Protein AF-A0A9P8WAI7-F1 (afdb_monomer_lite)

Radius of gyration: 17.5 Å; chains: 1; bounding box: 44×46×47 Å

Foldseek 3Di:
DDPPPVPQAADADPVRLVDDDDQKWWWWWDDDPQWIKIFTADPPGQGQKIWIARPPLQGKIFIARGRDPVHRTQKIWDDPDPPFQKIWIFHDARVQQNGHTDIWIFHWDQDPNWIKTKTWDQFAHDPPTDIKIKMKGKDQDPLQVVQVFDSIWIWIFIHGDDPPDDDDPPPDPDPPPSQADNSRTGTQKIWHAGDDDPNTTGTMIGGDDVNSVCRRHPSVVVVVVVSRVVVSSVVVVVVVD

Structure (mmCIF, N/CA/C/O backbone):
data_AF-A0A9P8WAI7-F1
#
_entry.id   AF-A0A9P8WAI7-F1
#
loop_
_atom_site.group_PDB
_atom_site.id
_atom_site.type_symbol
_atom_site.label_atom_id
_atom_site.label_alt_id
_atom_site.label_comp_id
_atom_site.label_asym_id
_atom_site.label_entity_id
_atom_site.label_seq_id
_atom_site.pdbx_PDB_ins_code
_atom_site.Cartn_x
_atom_site.Cartn_y
_atom_site.Cartn_z
_atom_site.occupancy
_atom_site.B_iso_or_equiv
_atom_site.auth_seq_id
_atom_site.auth_comp_id
_atom_site.auth_asym_id
_atom_site.auth_atom_id
_atom_site.pdbx_PDB_model_num
ATOM 1 N N . MET A 1 1 ? -1.795 22.462 26.324 1.00 32.03 1 MET A N 1
ATOM 2 C CA . MET A 1 1 ? -3.028 22.070 25.612 1.00 32.03 1 MET A CA 1
ATOM 3 C C . MET A 1 1 ? -2.805 20.667 25.092 1.00 32.03 1 MET A C 1
ATOM 5 O O . MET A 1 1 ? -1.917 20.488 24.271 1.00 32.03 1 MET A O 1
ATOM 9 N N . GLY A 1 2 ? -3.477 19.671 25.668 1.00 33.66 2 GLY A N 1
ATOM 10 C CA . GLY A 1 2 ? -3.323 18.285 25.234 1.00 33.66 2 GLY A CA 1
ATOM 11 C C . GLY A 1 2 ? -3.937 18.118 23.851 1.00 33.66 2 GLY A C 1
ATOM 12 O O . GLY A 1 2 ? -5.132 18.353 23.692 1.00 33.66 2 GLY A O 1
ATOM 13 N N . ASN A 1 3 ? -3.127 17.739 22.863 1.00 33.34 3 ASN A N 1
ATOM 14 C CA . ASN A 1 3 ? -3.664 17.161 21.642 1.00 33.34 3 ASN A CA 1
ATOM 15 C C . ASN A 1 3 ? -4.304 15.838 22.051 1.00 33.34 3 ASN A C 1
ATOM 17 O O . ASN A 1 3 ? -3.611 14.888 22.411 1.00 33.34 3 ASN A O 1
ATOM 21 N N . ALA A 1 4 ? -5.631 15.790 22.034 1.00 35.94 4 ALA A N 1
ATOM 22 C CA . ALA A 1 4 ? -6.335 14.530 21.932 1.00 35.94 4 ALA A CA 1
ATOM 23 C C . ALA A 1 4 ? -6.057 13.994 20.523 1.00 35.94 4 ALA A C 1
ATOM 25 O O . ALA A 1 4 ? -6.877 14.142 19.616 1.00 35.94 4 ALA A O 1
ATOM 26 N N . ASP A 1 5 ? -4.870 13.415 20.329 1.00 42.31 5 ASP A N 1
ATOM 27 C CA . ASP A 1 5 ? -4.628 12.483 19.239 1.00 42.31 5 ASP A CA 1
ATOM 28 C C . ASP A 1 5 ? -5.585 11.324 19.489 1.00 42.31 5 ASP A C 1
ATOM 30 O O . ASP A 1 5 ? -5.295 10.382 20.228 1.00 42.31 5 ASP A O 1
ATOM 34 N N . SER A 1 6 ? -6.794 11.459 18.945 1.00 51.38 6 SER A N 1
ATOM 35 C CA . SER A 1 6 ? -7.756 10.375 18.878 1.00 51.38 6 SER A CA 1
ATOM 36 C C . SER A 1 6 ? -7.003 9.229 18.225 1.00 51.38 6 SER A C 1
ATOM 38 O O . SER A 1 6 ? -6.607 9.331 17.059 1.00 51.38 6 SER A O 1
ATOM 40 N N . LYS A 1 7 ? -6.686 8.196 19.013 1.00 64.25 7 LYS A N 1
ATOM 41 C CA . LYS A 1 7 ? -6.014 7.005 18.507 1.00 64.25 7 LYS A CA 1
ATOM 42 C C . LYS A 1 7 ? -6.914 6.479 17.401 1.00 64.25 7 LYS A C 1
ATOM 44 O O . LYS A 1 7 ? -8.020 6.026 17.667 1.00 64.25 7 LYS A O 1
ATOM 49 N N . ILE A 1 8 ? -6.477 6.648 16.155 1.00 77.50 8 ILE A N 1
ATOM 50 C CA . ILE A 1 8 ? -7.137 6.000 15.031 1.00 77.50 8 ILE A CA 1
ATOM 51 C C . ILE A 1 8 ? -6.924 4.516 15.284 1.00 77.50 8 ILE A C 1
ATOM 53 O O . ILE A 1 8 ? -5.779 4.067 15.267 1.00 77.50 8 ILE A O 1
ATOM 57 N N . THR A 1 9 ? -8.009 3.815 15.583 1.00 86.44 9 THR A N 1
ATOM 58 C CA . THR A 1 9 ? -8.027 2.371 15.782 1.00 86.44 9 THR A CA 1
ATOM 59 C C . THR A 1 9 ? -8.541 1.759 14.491 1.00 86.44 9 THR A C 1
ATOM 61 O O . THR A 1 9 ? -9.726 1.921 14.200 1.00 86.44 9 THR A O 1
ATOM 64 N N . PRO A 1 10 ? -7.674 1.137 13.679 1.00 91.00 10 PRO A N 1
ATOM 65 C CA . PRO A 1 10 ? -8.125 0.482 12.470 1.00 91.00 10 PRO A CA 1
ATOM 66 C C . PRO A 1 10 ? -8.890 -0.800 12.797 1.00 91.00 10 PRO A C 1
ATOM 68 O O . PRO A 1 10 ? -8.523 -1.541 13.710 1.00 91.00 10 PRO A O 1
ATOM 71 N N . GLU A 1 11 ? -9.925 -1.069 12.020 1.00 91.75 11 GLU A N 1
ATOM 72 C CA . GLU A 1 11 ? -10.775 -2.245 12.114 1.00 91.75 11 GLU A CA 1
ATOM 73 C C . GLU A 1 11 ? -11.104 -2.729 10.702 1.00 91.75 11 GLU A C 1
ATOM 75 O O . GLU A 1 11 ? -11.299 -1.936 9.780 1.00 91.75 11 GLU A O 1
ATOM 80 N N . ILE A 1 12 ? -11.162 -4.046 10.539 1.00 89.06 12 ILE A N 1
ATOM 81 C CA . ILE A 1 12 ? -11.618 -4.689 9.312 1.00 89.06 12 ILE A CA 1
ATOM 82 C C . ILE A 1 12 ? -13.045 -5.195 9.525 1.00 89.06 12 ILE A C 1
ATOM 84 O O . ILE A 1 12 ? -13.320 -5.892 10.504 1.00 89.06 12 ILE A O 1
ATOM 88 N N . SER A 1 13 ? -13.968 -4.854 8.626 1.00 89.00 13 SER A N 1
ATOM 89 C CA . SER A 1 13 ? -15.328 -5.390 8.691 1.00 89.00 13 SER A CA 1
ATOM 90 C C . SER A 1 13 ? -15.330 -6.897 8.433 1.00 89.00 13 SER A C 1
ATOM 92 O O . SER A 1 13 ? -14.475 -7.433 7.727 1.00 89.00 13 SER A O 1
ATOM 94 N N . ALA A 1 14 ? -16.346 -7.596 8.944 1.00 86.38 14 ALA A N 1
ATOM 95 C CA . ALA A 1 14 ? -16.509 -9.026 8.686 1.00 86.38 14 ALA A CA 1
ATOM 96 C C . ALA A 1 14 ? -16.599 -9.344 7.181 1.00 86.38 14 ALA A C 1
ATOM 98 O O . ALA A 1 14 ? -16.069 -10.353 6.731 1.00 86.38 14 ALA A O 1
ATOM 99 N N . GLN A 1 15 ? -17.223 -8.468 6.386 1.00 86.31 15 GLN A N 1
ATOM 100 C CA . GLN A 1 15 ? -17.325 -8.655 4.936 1.00 86.31 15 GLN A CA 1
ATOM 101 C C . GLN A 1 15 ? -15.950 -8.589 4.268 1.00 86.31 15 GLN A C 1
ATOM 103 O O . GLN A 1 15 ? -15.603 -9.469 3.482 1.00 86.31 15 GLN A O 1
ATOM 108 N N . THR A 1 16 ? -15.144 -7.588 4.620 1.00 88.19 16 THR A N 1
ATOM 109 C CA . THR A 1 16 ? -13.797 -7.420 4.064 1.00 88.19 16 THR A CA 1
ATOM 110 C C . THR A 1 16 ? -12.836 -8.489 4.564 1.00 88.19 16 THR A C 1
ATOM 112 O O . THR A 1 16 ? -12.019 -8.966 3.784 1.00 88.19 16 THR A O 1
ATOM 115 N N . ALA A 1 17 ? -12.966 -8.937 5.814 1.00 87.19 17 ALA A N 1
ATOM 116 C CA . ALA A 1 17 ? -12.193 -10.061 6.342 1.00 87.19 17 ALA A CA 1
ATOM 117 C C . ALA A 1 17 ? -12.530 -11.385 5.633 1.00 87.19 17 ALA A C 1
ATOM 119 O O . ALA A 1 17 ? -11.666 -12.248 5.454 1.00 87.19 17 ALA A O 1
ATOM 120 N N . GLU A 1 18 ? -13.786 -11.571 5.211 1.00 87.50 18 GLU A N 1
ATOM 121 C CA . GLU A 1 18 ? -14.197 -12.779 4.496 1.00 87.50 18 GLU A CA 1
ATOM 122 C C . GLU A 1 18 ? -13.818 -12.788 3.015 1.00 87.50 18 GLU A C 1
ATOM 124 O O . GLU A 1 18 ? -13.543 -13.848 2.447 1.00 87.50 18 GLU A O 1
ATOM 129 N N . ARG A 1 19 ? -13.732 -11.610 2.407 1.00 88.12 19 ARG A N 1
ATOM 130 C CA . ARG A 1 19 ? -13.445 -11.439 0.989 1.00 88.12 19 ARG A CA 1
ATOM 131 C C . ARG A 1 19 ? -11.934 -11.503 0.688 1.00 88.12 19 ARG A C 1
ATOM 133 O O . ARG A 1 19 ? -11.148 -10.859 1.382 1.00 88.12 19 ARG A O 1
ATOM 140 N N . PRO A 1 20 ? -11.503 -12.182 -0.394 1.00 88.31 20 PRO A N 1
ATOM 141 C CA . PRO A 1 20 ? -10.149 -12.021 -0.918 1.00 88.31 20 PRO A CA 1
ATOM 142 C C . PRO A 1 20 ? -9.857 -10.556 -1.261 1.00 88.31 20 PRO A C 1
ATOM 144 O O . PRO A 1 20 ? -10.692 -9.869 -1.855 1.00 88.31 20 PRO A O 1
ATOM 147 N N . PHE A 1 21 ? -8.667 -10.077 -0.904 1.00 91.00 21 PHE A N 1
ATOM 148 C CA . PHE A 1 21 ? -8.263 -8.722 -1.265 1.00 91.00 21 PHE A CA 1
ATOM 149 C C . PHE A 1 21 ? -8.131 -8.602 -2.797 1.00 91.00 21 PHE A C 1
ATOM 151 O O . PHE A 1 21 ? -7.566 -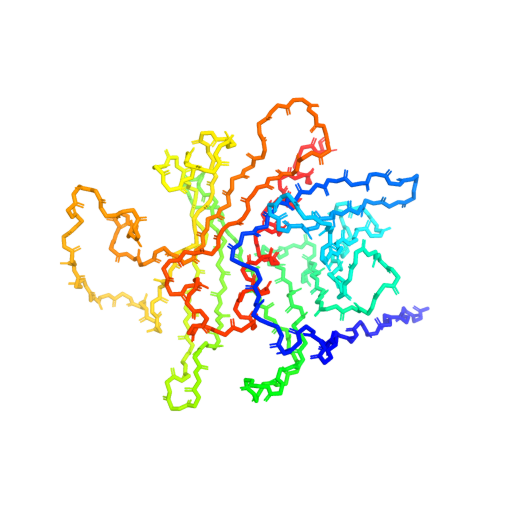9.511 -3.412 1.00 91.00 21 PHE A O 1
ATOM 158 N N . PRO A 1 22 ? -8.618 -7.516 -3.428 1.00 94.69 22 PRO A N 1
ATOM 159 C CA . PRO A 1 22 ? -8.526 -7.348 -4.876 1.00 94.69 22 PRO A CA 1
ATOM 160 C C . PRO A 1 22 ? -7.088 -7.423 -5.397 1.00 94.69 22 PRO A C 1
ATOM 162 O O . PRO A 1 22 ? -6.194 -6.741 -4.890 1.00 94.69 22 PRO A O 1
ATOM 165 N N . THR A 1 23 ? -6.862 -8.213 -6.446 1.00 95.56 23 THR A N 1
ATOM 166 C CA . THR A 1 23 ? -5.539 -8.321 -7.081 1.00 95.56 23 THR A CA 1
ATOM 167 C C . THR A 1 23 ? -5.234 -7.149 -7.998 1.00 95.56 23 THR A C 1
ATOM 169 O O . THR A 1 23 ? -4.068 -6.888 -8.260 1.00 95.56 23 THR A O 1
ATOM 172 N N . THR A 1 24 ? -6.248 -6.419 -8.460 1.00 95.50 24 THR A N 1
ATOM 173 C CA . THR A 1 24 ? -6.087 -5.238 -9.308 1.00 95.50 24 THR A CA 1
ATOM 174 C C . THR A 1 24 ? -6.916 -4.093 -8.752 1.00 95.50 24 THR A C 1
ATOM 176 O O . THR A 1 24 ? -8.106 -4.256 -8.490 1.00 95.50 24 THR A O 1
ATOM 179 N N . LEU A 1 25 ? -6.294 -2.925 -8.596 1.00 95.44 25 LEU A N 1
ATOM 180 C CA . LEU A 1 25 ? -6.940 -1.707 -8.125 1.00 95.44 25 LEU A CA 1
ATOM 181 C C . LEU A 1 25 ? -6.584 -0.527 -9.030 1.00 95.44 25 LEU A C 1
ATOM 183 O O . LEU A 1 25 ? -5.415 -0.168 -9.174 1.00 95.44 25 LEU A O 1
ATOM 187 N N . LYS A 1 26 ? -7.603 0.121 -9.587 1.00 93.81 26 LYS A N 1
ATOM 188 C CA . LYS A 1 26 ? -7.500 1.449 -10.194 1.00 93.81 26 LYS A CA 1
ATOM 189 C C . LYS A 1 26 ? -7.704 2.492 -9.106 1.00 93.81 26 LYS A C 1
ATOM 191 O O . LYS A 1 26 ? -8.639 2.391 -8.312 1.00 93.81 26 LYS A O 1
ATOM 196 N N . VAL A 1 27 ? -6.837 3.497 -9.084 1.00 93.62 27 VAL A N 1
ATOM 197 C CA . VAL A 1 27 ? -6.879 4.583 -8.105 1.00 93.62 27 VAL A CA 1
ATOM 198 C C . VAL A 1 27 ? -7.250 5.881 -8.811 1.00 93.62 27 VAL A C 1
ATOM 200 O O . VAL A 1 27 ? -6.588 6.299 -9.767 1.00 93.62 27 VAL A O 1
ATOM 203 N N . ALA A 1 28 ? -8.298 6.539 -8.327 1.00 91.56 28 ALA A N 1
ATOM 204 C CA . ALA A 1 28 ? -8.786 7.809 -8.853 1.00 91.56 28 ALA A CA 1
ATOM 205 C C . ALA A 1 28 ? -8.889 8.864 -7.746 1.00 91.56 28 ALA A C 1
ATOM 207 O O . ALA A 1 28 ? -9.231 8.524 -6.624 1.00 91.56 28 ALA A O 1
ATOM 208 N N . ILE A 1 29 ? -8.620 10.138 -8.042 1.00 88.38 29 ILE A N 1
ATOM 209 C CA . ILE A 1 29 ? -8.865 11.247 -7.109 1.00 88.38 29 ILE A CA 1
ATOM 210 C C . ILE A 1 29 ? -10.270 11.782 -7.337 1.00 88.38 29 ILE A C 1
ATOM 212 O O . ILE A 1 29 ? -10.589 12.291 -8.414 1.00 88.38 29 ILE A O 1
ATOM 216 N N . GLU A 1 30 ? -11.048 11.791 -6.267 1.00 84.00 30 GLU A N 1
ATOM 217 C CA . GLU A 1 30 ? -12.216 12.635 -6.110 1.00 84.00 30 GLU A CA 1
ATOM 218 C C . GLU A 1 30 ? -11.823 13.852 -5.261 1.00 84.00 30 GLU A C 1
ATOM 220 O O . GLU A 1 30 ? -11.532 13.766 -4.062 1.00 84.00 30 GLU A O 1
ATOM 225 N N . LYS A 1 31 ? -11.746 15.025 -5.899 1.00 66.50 31 LYS A N 1
ATOM 226 C CA . LYS A 1 31 ? -11.482 16.272 -5.176 1.00 66.50 31 LYS A CA 1
ATOM 227 C C . LYS A 1 31 ? -12.791 16.781 -4.592 1.00 66.50 31 LYS A C 1
ATOM 229 O O . LYS A 1 31 ? -13.687 17.169 -5.335 1.00 66.50 31 LYS A O 1
ATOM 234 N N . SER A 1 32 ? -12.864 16.849 -3.268 1.00 67.19 32 SER A N 1
ATOM 235 C CA . SER A 1 32 ? -13.873 17.664 -2.595 1.00 67.19 32 SER A CA 1
ATOM 236 C C . SER A 1 32 ? -13.297 19.049 -2.281 1.00 67.19 32 SER A C 1
ATOM 238 O O . SER A 1 32 ? -12.082 19.248 -2.281 1.00 67.19 32 SER A O 1
ATOM 240 N N . MET A 1 33 ? -14.166 20.010 -1.968 1.00 60.50 33 MET A N 1
ATOM 241 C CA . MET A 1 33 ? -13.754 21.369 -1.588 1.00 60.50 33 MET A CA 1
ATOM 242 C C . MET A 1 33 ? -12.894 21.420 -0.313 1.00 60.50 33 MET A C 1
ATOM 244 O O . MET A 1 33 ? -12.204 22.411 -0.094 1.00 60.50 33 MET A O 1
ATOM 248 N N . THR A 1 34 ? -12.943 20.393 0.544 1.00 72.00 34 THR A N 1
ATOM 249 C CA . THR A 1 34 ? -12.326 20.420 1.884 1.00 72.00 34 THR A CA 1
ATOM 250 C C . THR A 1 34 ? -11.242 19.370 2.102 1.00 72.00 34 THR A C 1
ATOM 252 O O . THR A 1 34 ? -10.458 19.502 3.038 1.00 72.00 34 THR A O 1
ATOM 255 N N . LYS A 1 35 ? -11.183 18.329 1.266 1.00 81.06 35 LYS A N 1
ATOM 256 C CA . LYS A 1 35 ? -10.238 17.210 1.393 1.00 81.06 35 LYS A CA 1
ATOM 257 C C . LYS A 1 35 ? -10.034 16.480 0.072 1.00 81.06 35 LYS A C 1
ATOM 259 O O . LYS A 1 35 ? -10.901 16.494 -0.807 1.00 81.06 35 LYS A O 1
ATOM 264 N N . ILE A 1 36 ? -8.894 15.807 -0.031 1.00 89.06 36 ILE A N 1
ATOM 265 C CA . ILE A 1 36 ? -8.573 14.911 -1.144 1.00 89.06 36 ILE A CA 1
ATOM 266 C C . ILE A 1 36 ? -9.017 13.507 -0.746 1.00 89.06 36 ILE A C 1
ATOM 268 O O . ILE A 1 36 ? -8.654 13.035 0.333 1.00 89.06 36 ILE A O 1
ATOM 272 N N . VAL A 1 37 ? -9.791 12.853 -1.608 1.00 93.00 37 VAL A N 1
ATOM 273 C CA . VAL A 1 37 ? -10.177 11.452 -1.445 1.00 93.00 37 VAL A CA 1
ATOM 274 C C . VAL A 1 37 ? -9.698 10.691 -2.671 1.00 93.00 37 VAL A C 1
ATOM 276 O O . VAL A 1 37 ? -9.933 11.119 -3.797 1.00 93.00 37 VAL A O 1
ATOM 279 N N . CYS A 1 38 ? -8.997 9.582 -2.461 1.00 94.38 38 CYS A N 1
ATOM 280 C CA . CYS A 1 38 ? -8.696 8.627 -3.515 1.00 94.38 38 CYS A CA 1
ATOM 281 C C . CYS A 1 38 ? -9.670 7.453 -3.414 1.00 94.38 38 CYS A C 1
ATOM 283 O O . CYS A 1 38 ? -9.860 6.903 -2.333 1.00 94.38 38 CYS A O 1
ATOM 285 N N . LEU A 1 39 ? -10.277 7.070 -4.527 1.00 95.44 39 LEU A N 1
ATOM 286 C CA . LEU A 1 39 ? -11.169 5.925 -4.646 1.00 95.44 39 LEU A CA 1
ATOM 287 C C . LEU A 1 39 ? -10.393 4.759 -5.250 1.00 95.44 39 LEU A C 1
ATOM 289 O O . LEU A 1 39 ? -9.681 4.939 -6.241 1.00 95.44 39 LEU A O 1
ATOM 293 N N . LEU A 1 40 ? -10.508 3.590 -4.626 1.00 96.12 40 LEU A N 1
ATOM 294 C CA . LEU A 1 40 ? -9.854 2.352 -5.036 1.00 96.12 40 LEU A CA 1
ATOM 295 C C . LEU A 1 40 ? -10.936 1.390 -5.524 1.00 96.12 40 LEU A C 1
ATOM 297 O O . LEU A 1 40 ? -11.783 0.957 -4.737 1.00 96.12 40 LEU A O 1
ATOM 301 N N . SER A 1 41 ? -10.880 1.042 -6.804 1.00 95.38 41 SER A N 1
ATOM 302 C CA . SER A 1 41 ? -11.862 0.174 -7.460 1.00 95.38 41 SER A CA 1
ATOM 303 C C . SER A 1 41 ? -11.173 -0.978 -8.172 1.00 95.38 41 SER A C 1
ATOM 305 O O . SER A 1 41 ? -10.098 -0.802 -8.744 1.00 95.38 41 SER A O 1
ATOM 307 N N . GLU A 1 42 ? -11.820 -2.137 -8.225 1.00 94.69 42 GLU A N 1
ATOM 308 C CA . GLU A 1 42 ? -11.483 -3.133 -9.245 1.00 94.69 42 GLU A CA 1
ATOM 309 C C . GLU A 1 42 ? -11.774 -2.584 -10.654 1.00 94.69 42 GLU A C 1
ATOM 311 O O . GLU A 1 42 ? -12.551 -1.631 -10.802 1.00 94.69 42 GLU A O 1
ATOM 316 N N . PRO A 1 43 ? -11.164 -3.152 -11.711 1.00 90.00 43 PRO A N 1
ATOM 317 C CA . PRO A 1 43 ? -11.504 -2.793 -13.079 1.00 90.00 43 PRO A CA 1
ATOM 318 C C . PRO A 1 43 ? -13.017 -2.865 -13.318 1.00 90.00 43 PRO A C 1
ATOM 320 O O . PRO A 1 43 ? -13.670 -3.844 -12.965 1.00 90.00 43 PRO A O 1
ATOM 323 N N . ASP A 1 44 ? -13.560 -1.794 -13.897 1.00 87.88 44 ASP A N 1
ATOM 324 C CA . ASP A 1 44 ? -14.955 -1.685 -14.339 1.00 87.88 44 ASP A CA 1
ATOM 325 C C . ASP A 1 44 ? -15.993 -1.936 -13.228 1.00 87.88 44 ASP A C 1
ATOM 327 O O . ASP A 1 44 ? -17.121 -2.350 -13.488 1.00 87.88 44 ASP A O 1
ATOM 331 N N . SER A 1 45 ? -15.600 -1.654 -11.981 1.00 91.88 45 SER A N 1
ATOM 332 C CA . SER A 1 45 ? -16.407 -1.837 -10.775 1.00 91.88 45 SER A CA 1
ATOM 333 C C . SER A 1 45 ? -16.554 -0.538 -9.982 1.00 91.88 45 SER A C 1
ATOM 335 O O . SER A 1 45 ? -15.749 0.391 -10.103 1.00 91.88 45 SER A O 1
ATOM 337 N N . GLU A 1 46 ? -17.574 -0.489 -9.126 1.00 93.25 46 GLU A N 1
ATOM 338 C CA . GLU A 1 46 ? -17.733 0.586 -8.145 1.00 93.25 46 GLU A CA 1
ATOM 339 C C . GLU A 1 46 ? -16.566 0.599 -7.134 1.00 93.25 46 GLU A C 1
ATOM 341 O O . GLU A 1 46 ? -15.959 -0.449 -6.877 1.00 93.25 46 GLU A O 1
ATOM 346 N N . PRO A 1 47 ? -16.235 1.762 -6.540 1.00 95.12 47 PRO A N 1
ATOM 347 C CA . PRO A 1 47 ? -15.214 1.851 -5.502 1.00 95.12 47 PRO A CA 1
ATOM 348 C C . PRO A 1 47 ? -15.474 0.902 -4.334 1.00 95.12 47 PRO A C 1
ATOM 350 O O . PRO A 1 47 ? -16.581 0.815 -3.806 1.00 95.12 47 PRO A O 1
ATOM 353 N N . LEU A 1 48 ? -14.419 0.216 -3.907 1.00 95.88 48 LEU A N 1
ATOM 354 C CA . LEU A 1 48 ? -14.446 -0.695 -2.763 1.00 95.88 48 LEU A CA 1
ATOM 355 C C . LEU A 1 48 ? -13.901 -0.026 -1.511 1.00 95.88 48 LEU A C 1
ATOM 357 O O . LEU A 1 48 ? -14.428 -0.228 -0.422 1.00 95.88 48 LEU A O 1
ATOM 361 N N . TYR A 1 49 ? -12.860 0.786 -1.684 1.00 97.12 49 TYR A N 1
ATOM 362 C CA . TYR A 1 49 ? -12.193 1.486 -0.599 1.00 97.12 49 TYR A CA 1
ATOM 363 C C . TYR A 1 49 ? -12.036 2.963 -0.940 1.00 97.12 49 TYR A C 1
ATOM 365 O O . TYR A 1 49 ? -11.927 3.351 -2.107 1.00 97.12 49 TYR A O 1
ATOM 373 N N . ALA A 1 50 ? -11.956 3.779 0.102 1.00 96.81 50 ALA A N 1
ATOM 374 C CA . ALA A 1 50 ? -11.603 5.182 0.006 1.00 96.81 50 ALA A CA 1
ATOM 375 C C . ALA A 1 50 ? -10.345 5.454 0.825 1.00 96.81 50 ALA A C 1
ATOM 377 O O . ALA A 1 50 ? -10.130 4.872 1.886 1.00 96.81 50 ALA A O 1
ATOM 378 N N . VAL A 1 51 ? -9.521 6.375 0.345 1.00 96.69 51 VAL A N 1
ATOM 379 C CA . VAL A 1 51 ? -8.326 6.850 1.031 1.00 96.69 51 VAL A CA 1
ATOM 380 C C . VAL A 1 51 ? -8.425 8.359 1.170 1.00 96.69 51 VAL A C 1
ATOM 382 O O . VAL A 1 51 ? -8.330 9.084 0.183 1.00 96.69 51 VAL A O 1
ATOM 385 N N . SER A 1 52 ? -8.641 8.849 2.386 1.00 95.12 52 SER A N 1
ATOM 386 C CA . SER A 1 52 ? -8.788 10.279 2.646 1.00 95.12 52 SER A CA 1
ATOM 387 C C . SER A 1 52 ? -7.479 10.912 3.110 1.00 95.12 52 SER A C 1
ATOM 389 O O . SER A 1 52 ? -6.701 10.327 3.866 1.00 95.12 52 SER A O 1
ATOM 391 N N . LEU A 1 53 ? -7.251 12.146 2.659 1.00 93.62 53 LEU A N 1
ATOM 392 C CA . LEU A 1 53 ? -6.174 13.020 3.112 1.00 93.62 53 LEU A CA 1
ATOM 393 C C . LEU A 1 53 ? -6.804 14.282 3.721 1.00 93.62 53 LEU A C 1
ATOM 395 O O . LEU A 1 53 ? -6.917 15.314 3.045 1.00 93.62 53 LEU A O 1
ATOM 399 N N . PRO A 1 54 ? -7.263 14.224 4.986 1.00 90.94 54 PRO A N 1
ATOM 400 C CA . PRO A 1 54 ? -8.035 15.302 5.606 1.00 90.94 54 PRO A CA 1
ATOM 401 C C . PRO A 1 54 ? -7.249 16.609 5.776 1.00 90.94 54 PRO A C 1
ATOM 403 O O . PRO A 1 54 ? -7.856 17.665 5.898 1.00 90.94 54 PRO A O 1
ATOM 406 N N . GLN A 1 55 ? -5.913 16.554 5.776 1.00 89.69 55 GLN A N 1
ATOM 407 C CA . GLN A 1 55 ? -5.034 17.732 5.843 1.00 89.69 55 GLN A CA 1
ATOM 408 C C . GLN A 1 55 ? -4.195 17.885 4.558 1.00 89.69 55 GLN A C 1
ATOM 410 O O . GLN A 1 55 ? -3.107 18.459 4.571 1.00 89.69 55 GLN A O 1
ATOM 415 N N . GLY A 1 56 ? -4.687 17.340 3.439 1.00 88.62 56 GLY A N 1
ATOM 416 C CA . GLY A 1 56 ? -3.971 17.319 2.164 1.00 88.62 56 GLY A CA 1
ATOM 417 C C . GLY A 1 56 ? -2.712 16.448 2.201 1.00 88.62 56 GLY A C 1
ATOM 418 O O . GLY A 1 56 ? -2.566 15.572 3.051 1.00 88.62 56 GLY A O 1
ATOM 419 N N . PHE A 1 57 ? -1.783 16.693 1.274 1.00 88.44 57 PHE A N 1
ATOM 420 C CA . PHE A 1 57 ? -0.614 15.827 1.075 1.00 88.44 57 PHE A CA 1
ATOM 421 C C . PHE A 1 57 ? 0.367 15.796 2.257 1.00 88.44 57 PHE A C 1
ATOM 423 O O . PHE A 1 57 ? 1.150 14.863 2.366 1.00 88.44 57 PHE A O 1
ATOM 430 N N . TRP A 1 58 ? 0.331 16.770 3.166 1.00 87.81 58 TRP A N 1
ATOM 431 C CA . TRP A 1 58 ? 1.204 16.824 4.351 1.00 87.81 58 TRP A CA 1
ATOM 432 C C . TRP A 1 58 ? 0.570 16.210 5.608 1.00 87.81 58 TRP A C 1
ATOM 434 O O . TRP A 1 58 ? 1.174 16.222 6.677 1.00 87.81 58 TRP A O 1
ATOM 444 N N . GLY A 1 59 ? -0.658 15.707 5.481 1.00 88.81 59 GLY A N 1
ATOM 445 C CA . GLY A 1 59 ? -1.426 15.096 6.555 1.00 88.81 59 GLY A CA 1
ATOM 446 C C . GLY A 1 59 ? -1.291 13.579 6.654 1.00 88.81 59 GLY A C 1
ATOM 447 O O . GLY A 1 59 ? -0.554 12.960 5.884 1.00 88.81 59 GLY A O 1
ATOM 448 N N . PRO A 1 60 ? -2.058 12.964 7.574 1.00 92.81 60 PRO A N 1
ATOM 449 C CA . PRO A 1 60 ? -2.256 11.524 7.567 1.00 92.81 60 PRO A CA 1
ATOM 450 C C . PRO A 1 60 ? -3.010 11.090 6.306 1.00 92.81 60 PRO A C 1
ATOM 452 O O . PRO A 1 60 ? -3.846 11.830 5.783 1.00 92.81 60 PRO A O 1
ATOM 455 N N . MET A 1 61 ? -2.762 9.857 5.882 1.00 95.38 61 MET A N 1
ATOM 456 C CA . MET A 1 61 ? -3.534 9.168 4.854 1.00 95.38 61 MET A CA 1
ATOM 457 C C . MET A 1 61 ? -4.336 8.049 5.525 1.00 95.38 61 MET A C 1
ATOM 459 O O . MET A 1 61 ? -3.766 7.214 6.225 1.00 95.38 61 MET A O 1
ATOM 463 N N . ILE A 1 62 ? -5.658 8.058 5.373 1.00 97.12 62 ILE A N 1
ATOM 464 C CA . ILE A 1 62 ? -6.573 7.170 6.105 1.00 97.12 62 ILE A CA 1
ATOM 465 C C . ILE A 1 62 ? -7.313 6.292 5.103 1.00 97.12 62 ILE A C 1
ATOM 467 O O . ILE A 1 62 ? -8.018 6.807 4.243 1.00 97.12 62 ILE A O 1
ATOM 471 N N . PHE A 1 63 ? -7.156 4.978 5.225 1.00 97.88 63 PHE A N 1
ATOM 472 C CA . PHE A 1 63 ? -7.860 3.978 4.430 1.00 97.88 63 PHE A CA 1
ATOM 473 C C . PHE A 1 63 ? -9.187 3.664 5.100 1.00 97.88 63 PHE A C 1
ATOM 475 O O . PHE A 1 63 ? -9.237 3.484 6.315 1.00 97.88 63 PHE A O 1
ATOM 482 N N . HIS A 1 64 ? -10.241 3.556 4.308 1.00 97.38 64 HIS A N 1
ATOM 483 C CA . HIS A 1 64 ? -11.592 3.290 4.767 1.00 97.38 64 HIS A CA 1
ATOM 484 C C . HIS A 1 64 ? -12.107 1.990 4.166 1.00 97.38 64 HIS A C 1
ATOM 486 O O . HIS A 1 64 ? -11.920 1.729 2.975 1.00 97.38 64 HIS A O 1
ATOM 492 N N . ASP A 1 65 ? -12.777 1.199 5.000 1.00 96.44 65 ASP A N 1
ATOM 493 C CA . ASP A 1 65 ? -13.403 -0.061 4.616 1.00 96.44 65 ASP A CA 1
ATOM 494 C C . ASP A 1 65 ? -14.761 0.187 3.938 1.00 96.44 65 ASP A C 1
ATOM 496 O O . ASP A 1 65 ? -15.830 -0.072 4.494 1.00 96.44 65 ASP A O 1
ATOM 500 N N . GLY A 1 66 ? -14.711 0.827 2.770 1.00 95.38 66 GLY A N 1
ATOM 501 C CA . GLY A 1 66 ? -15.870 1.184 1.960 1.00 95.38 66 GLY A CA 1
ATOM 502 C C . GLY A 1 66 ? -15.606 2.374 1.028 1.00 95.38 66 GLY A C 1
ATOM 503 O O . GLY A 1 66 ? -14.567 3.031 1.127 1.00 95.38 66 GLY A O 1
ATOM 504 N N . PRO A 1 67 ? -16.560 2.714 0.144 1.00 94.62 67 PRO A N 1
ATOM 505 C CA . PRO A 1 67 ? -16.374 3.681 -0.946 1.00 94.62 67 PRO A CA 1
ATOM 506 C C . PRO A 1 67 ? -16.264 5.146 -0.509 1.00 94.62 67 PRO A C 1
ATOM 508 O O . PRO A 1 67 ? -16.117 6.027 -1.349 1.00 94.62 67 PRO A O 1
ATOM 511 N N . THR A 1 68 ? -16.390 5.455 0.784 1.00 93.25 68 THR A N 1
ATOM 512 C CA . THR A 1 68 ? -16.350 6.840 1.274 1.00 93.25 68 THR A CA 1
ATOM 513 C C . THR A 1 68 ? -15.611 6.936 2.596 1.00 93.25 68 THR A C 1
ATOM 515 O O . THR A 1 68 ? -15.576 5.985 3.373 1.00 93.25 68 THR A O 1
ATOM 518 N N . ASP A 1 69 ? -15.121 8.127 2.916 1.00 91.94 69 ASP A N 1
ATOM 519 C CA . ASP A 1 69 ? -14.421 8.408 4.172 1.00 91.94 69 ASP A CA 1
ATOM 520 C C . ASP A 1 69 ? -15.296 8.462 5.433 1.00 91.94 69 ASP A C 1
ATOM 522 O O . ASP A 1 69 ? -14.824 8.787 6.523 1.00 91.94 69 ASP A O 1
ATOM 526 N N . LYS A 1 70 ? -16.577 8.120 5.290 1.00 92.69 70 LYS A N 1
ATOM 527 C CA . LYS A 1 70 ? -17.501 7.887 6.402 1.00 92.69 70 LYS A CA 1
ATOM 528 C C . LYS A 1 70 ? -17.489 6.431 6.873 1.00 92.69 70 LYS A C 1
ATOM 530 O O . LYS A 1 70 ? -18.074 6.139 7.912 1.00 92.69 70 LYS A O 1
ATOM 535 N N . HIS A 1 71 ? -16.867 5.531 6.111 1.00 94.50 71 HIS A N 1
ATOM 536 C CA . HIS A 1 71 ? -16.730 4.127 6.484 1.00 94.50 71 HIS A CA 1
ATOM 537 C C . HIS A 1 71 ? -15.633 3.939 7.545 1.00 94.50 71 HIS A C 1
ATOM 539 O O . HIS A 1 71 ? -14.752 4.805 7.671 1.00 94.50 71 HIS A O 1
ATOM 545 N N . PRO A 1 72 ? -15.678 2.829 8.312 1.00 95.56 72 PRO A N 1
ATOM 546 C CA . PRO A 1 72 ? -14.676 2.514 9.325 1.00 95.56 72 PRO A CA 1
ATOM 547 C C . PRO A 1 72 ? -13.250 2.594 8.784 1.00 95.56 72 PRO A C 1
ATOM 549 O O . PRO A 1 72 ? -12.999 2.346 7.605 1.00 95.56 72 PRO A O 1
ATOM 552 N N . VAL A 1 73 ? -12.309 2.959 9.652 1.00 96.69 73 VAL A N 1
ATOM 553 C CA . VAL A 1 73 ? -10.902 3.069 9.266 1.00 96.69 73 VAL A CA 1
ATOM 554 C C . VAL A 1 73 ? -10.314 1.674 9.121 1.00 96.69 73 VAL A C 1
ATOM 556 O O . VAL A 1 73 ? -10.231 0.949 10.100 1.00 96.69 73 VAL A O 1
ATOM 559 N N . LEU A 1 74 ? -9.855 1.333 7.922 1.00 97.00 74 LEU A N 1
ATOM 560 C CA . LEU A 1 74 ? -9.199 0.065 7.621 1.00 97.00 74 LEU A CA 1
ATOM 561 C C . LEU A 1 74 ? -7.704 0.099 7.954 1.00 97.00 74 LEU A C 1
ATOM 563 O O . LEU A 1 74 ? -7.156 -0.875 8.450 1.00 97.00 74 LEU A O 1
ATOM 567 N N . ALA A 1 75 ? -7.036 1.220 7.684 1.00 97.75 75 ALA A N 1
ATOM 568 C CA . ALA A 1 75 ? -5.627 1.449 8.001 1.00 97.75 75 ALA A CA 1
ATOM 569 C C . ALA A 1 75 ? -5.331 2.949 8.053 1.00 97.75 75 ALA A C 1
ATOM 571 O O . ALA A 1 75 ? -6.084 3.770 7.526 1.00 97.75 75 ALA A O 1
ATOM 572 N N . ALA A 1 76 ? -4.207 3.324 8.654 1.00 97.44 76 ALA A N 1
ATOM 573 C CA . ALA A 1 76 ? -3.758 4.711 8.662 1.00 97.44 76 ALA A CA 1
ATOM 574 C C . ALA A 1 76 ? -2.256 4.808 8.431 1.00 97.44 76 ALA A C 1
ATOM 576 O O . ALA A 1 76 ? -1.480 4.034 8.982 1.00 97.44 76 ALA A O 1
ATOM 577 N N . VAL A 1 77 ? -1.851 5.803 7.655 1.00 96.69 77 VAL A N 1
ATOM 578 C CA . VAL A 1 77 ? -0.459 6.135 7.377 1.00 96.69 77 VAL A CA 1
ATOM 579 C C . VAL A 1 77 ? -0.172 7.521 7.932 1.00 96.69 77 VAL A C 1
ATOM 581 O O . VAL A 1 77 ? -0.922 8.472 7.693 1.00 96.69 77 VAL A O 1
ATOM 584 N N . ARG A 1 78 ? 0.923 7.638 8.680 1.00 93.75 78 ARG A N 1
ATOM 585 C CA . ARG A 1 78 ? 1.420 8.899 9.240 1.00 93.75 78 ARG A CA 1
ATOM 586 C C . ARG A 1 78 ? 2.915 9.030 9.002 1.00 93.75 78 ARG A C 1
ATOM 588 O O . ARG A 1 78 ? 3.628 8.030 8.962 1.00 93.75 78 ARG A O 1
ATOM 595 N N . ASP A 1 79 ? 3.394 10.263 8.896 1.00 88.75 79 ASP A N 1
ATOM 596 C CA . ASP A 1 79 ? 4.824 10.526 9.027 1.00 88.75 79 ASP A CA 1
ATOM 597 C C . ASP A 1 79 ? 5.247 10.201 10.464 1.00 88.75 79 ASP A C 1
ATOM 599 O O . ASP A 1 79 ? 4.640 10.692 11.417 1.00 88.75 79 ASP A O 1
ATOM 603 N N . GLU A 1 80 ? 6.285 9.380 10.627 1.00 82.75 80 GLU A N 1
ATOM 604 C CA . GLU A 1 80 ? 6.788 9.031 11.963 1.00 82.75 80 GLU A CA 1
ATOM 605 C C . GLU A 1 80 ? 7.459 10.247 12.624 1.00 82.75 80 GLU A C 1
ATOM 607 O O . GLU A 1 80 ? 7.372 10.471 13.829 1.00 82.75 80 GLU A O 1
ATOM 612 N N . SER A 1 81 ? 8.114 11.081 11.812 1.00 74.38 81 SER A N 1
ATOM 613 C CA . SER A 1 81 ? 8.510 12.437 12.183 1.00 74.38 81 SER A CA 1
ATOM 614 C C . SER A 1 81 ? 8.795 13.274 10.935 1.00 74.38 81 SER A C 1
ATOM 616 O O . SER A 1 81 ? 9.091 12.735 9.871 1.00 74.38 81 SER A O 1
ATOM 618 N N . LYS A 1 82 ? 8.788 14.607 11.072 1.00 62.00 82 LYS A N 1
ATOM 619 C CA . LYS A 1 82 ? 9.059 15.550 9.966 1.00 62.00 82 LYS A CA 1
ATOM 620 C C . LYS A 1 82 ? 10.448 15.398 9.325 1.00 62.00 82 LYS A C 1
ATOM 622 O O . LYS A 1 82 ? 10.672 15.932 8.248 1.00 62.00 82 LYS A O 1
ATOM 627 N N . MET A 1 83 ? 11.380 14.723 10.000 1.00 61.06 83 MET A N 1
ATOM 628 C CA . MET A 1 83 ? 12.752 14.491 9.528 1.00 61.06 83 MET A CA 1
ATOM 629 C C . MET A 1 83 ? 13.036 13.015 9.225 1.00 61.06 83 MET A C 1
ATOM 631 O O . MET A 1 83 ? 14.148 12.676 8.819 1.00 61.06 83 MET A O 1
ATOM 635 N N . ALA A 1 84 ? 12.080 12.115 9.463 1.00 69.81 84 ALA A N 1
ATOM 636 C CA . ALA A 1 84 ? 12.279 10.698 9.215 1.00 69.81 84 ALA A CA 1
ATOM 637 C C . ALA A 1 84 ? 11.936 10.365 7.763 1.00 69.81 84 ALA A C 1
ATOM 639 O O . ALA A 1 84 ? 10.830 10.622 7.301 1.00 69.81 84 ALA A O 1
ATOM 640 N N . ASN A 1 85 ? 12.838 9.665 7.076 1.00 84.69 85 ASN A N 1
ATOM 641 C CA . ASN A 1 85 ? 12.531 9.025 5.796 1.00 84.69 85 ASN A CA 1
ATOM 642 C C . ASN A 1 85 ? 11.702 7.742 6.018 1.00 84.69 85 ASN A C 1
ATOM 644 O O . ASN A 1 85 ? 12.115 6.641 5.639 1.00 84.69 85 ASN A O 1
ATOM 648 N N . LYS A 1 86 ? 10.598 7.849 6.772 1.00 91.56 86 LYS A N 1
ATOM 649 C CA . LYS A 1 86 ? 9.781 6.718 7.225 1.00 91.56 86 LYS A CA 1
ATOM 650 C C . LYS A 1 86 ? 8.321 7.126 7.418 1.00 91.56 86 LYS A C 1
ATOM 652 O O . LYS A 1 86 ? 8.043 8.133 8.067 1.00 91.56 86 LYS A O 1
ATOM 657 N N . PHE A 1 87 ? 7.418 6.270 6.961 1.00 94.31 87 PHE A N 1
ATOM 658 C CA . PHE A 1 87 ? 5.996 6.309 7.281 1.00 94.31 87 PHE A CA 1
ATOM 659 C C . PHE A 1 87 ? 5.656 5.194 8.273 1.00 94.31 87 PHE A C 1
ATOM 661 O O . PHE A 1 87 ? 6.116 4.061 8.105 1.00 94.31 87 PHE A O 1
ATOM 668 N N . GLY A 1 88 ? 4.838 5.507 9.274 1.00 95.94 88 GLY A N 1
ATOM 669 C CA . GLY A 1 88 ? 4.193 4.529 10.140 1.00 95.94 88 GLY A CA 1
ATOM 670 C C . GLY A 1 88 ? 2.835 4.132 9.567 1.00 95.94 88 GLY A C 1
ATOM 671 O O . GLY A 1 88 ? 1.954 4.981 9.432 1.00 95.94 88 GLY A O 1
ATOM 672 N N . VAL A 1 89 ? 2.668 2.851 9.241 1.00 97.31 89 VAL A N 1
ATOM 673 C CA . VAL A 1 89 ? 1.429 2.254 8.728 1.00 97.31 89 VAL A CA 1
ATOM 674 C C . VAL A 1 89 ? 0.783 1.443 9.845 1.00 97.31 89 VAL A C 1
ATOM 676 O O . VAL A 1 89 ? 1.312 0.414 10.250 1.00 97.31 89 VAL A O 1
ATOM 679 N N . THR A 1 90 ? -0.351 1.897 10.368 1.00 97.44 90 THR A N 1
ATOM 680 C CA . THR A 1 90 ? -1.148 1.141 11.341 1.00 97.44 90 THR A CA 1
ATOM 681 C C . THR A 1 90 ? -2.112 0.222 10.596 1.00 97.44 90 THR A C 1
ATOM 683 O O . THR A 1 90 ? -3.016 0.705 9.912 1.00 97.44 90 THR A O 1
ATOM 686 N N . LEU A 1 91 ? -1.900 -1.086 10.734 1.00 96.62 91 LEU A N 1
ATOM 687 C CA . LEU A 1 91 ? -2.721 -2.153 10.163 1.00 96.62 91 LEU A CA 1
ATOM 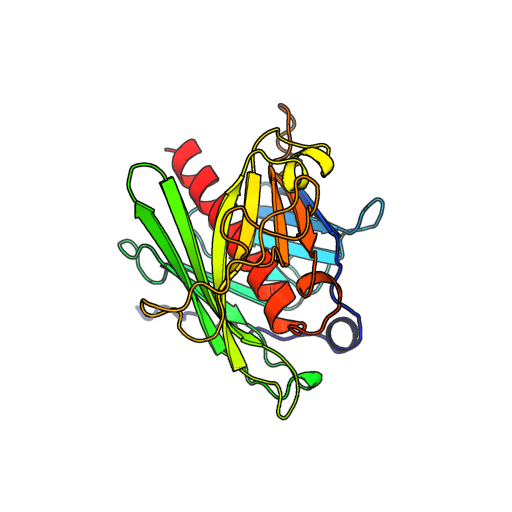688 C C . LEU A 1 91 ? -3.744 -2.653 11.198 1.00 96.62 91 LEU A C 1
ATOM 690 O O . LEU A 1 91 ? -3.436 -2.644 12.395 1.00 96.62 91 LEU A O 1
ATOM 694 N N . PRO A 1 92 ? -4.932 -3.106 10.759 1.00 96.19 92 PRO A N 1
ATOM 695 C CA . PRO A 1 92 ? -5.956 -3.631 11.652 1.00 96.19 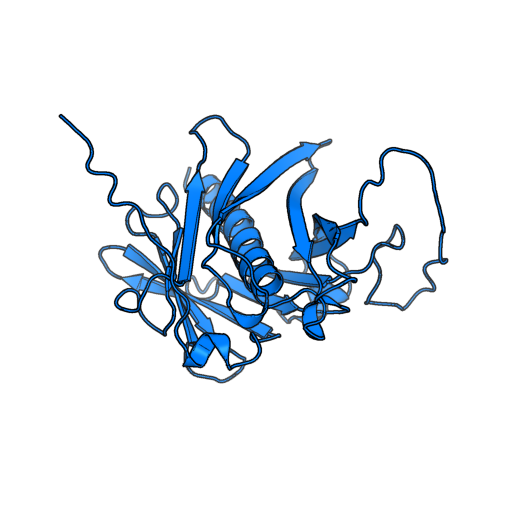92 PRO A CA 1
ATOM 696 C C . PRO A 1 92 ? -5.554 -5.013 12.179 1.00 96.19 92 PRO A C 1
ATOM 698 O O . PRO A 1 92 ? -4.672 -5.680 11.631 1.00 96.19 92 PRO A O 1
ATOM 701 N N . ALA A 1 93 ? -6.228 -5.460 13.239 1.00 92.56 93 ALA A N 1
ATOM 702 C CA . ALA A 1 93 ? -6.164 -6.861 13.630 1.00 92.56 93 ALA A CA 1
ATOM 703 C C . ALA A 1 93 ? -6.768 -7.739 12.524 1.00 92.56 93 ALA A C 1
ATOM 705 O O . ALA A 1 93 ? -7.733 -7.356 11.862 1.00 92.56 93 ALA A O 1
ATOM 706 N N . SER A 1 94 ? -6.216 -8.933 12.349 1.00 89.19 94 SER A N 1
ATOM 707 C CA . SER A 1 94 ? -6.666 -9.905 11.361 1.00 89.19 94 SER A CA 1
ATOM 708 C C . SER A 1 94 ? -6.923 -11.242 12.049 1.00 89.19 94 SER A C 1
ATOM 710 O O . SER A 1 94 ? -5.978 -11.992 12.315 1.00 89.19 94 SER A O 1
ATOM 712 N N . PRO A 1 95 ? -8.195 -11.570 12.349 1.00 82.56 95 PRO A N 1
ATOM 713 C CA . PRO A 1 95 ? -8.549 -12.829 13.002 1.00 82.56 95 PRO A CA 1
ATOM 714 C C . PRO A 1 95 ? -8.131 -14.058 12.188 1.00 82.56 95 PRO A C 1
ATOM 716 O O . PRO A 1 95 ? -7.619 -15.021 12.751 1.00 82.56 95 PRO A O 1
ATOM 719 N N . LYS A 1 96 ? -8.271 -14.006 10.854 1.00 84.56 96 LYS A N 1
ATOM 720 C CA . LYS A 1 96 ? -7.860 -15.094 9.946 1.00 84.56 96 LYS A CA 1
ATOM 721 C C . LYS A 1 96 ? -6.361 -15.339 9.958 1.00 84.56 96 LYS A C 1
ATOM 723 O O . LYS A 1 96 ? -5.904 -16.466 9.779 1.00 84.56 96 LYS A O 1
ATOM 728 N N . GLU A 1 97 ? -5.592 -14.277 10.152 1.00 87.75 97 GLU A N 1
ATOM 729 C CA . GLU A 1 97 ? -4.148 -14.368 10.265 1.00 87.75 97 GLU A CA 1
ATOM 730 C C . GLU A 1 97 ? -3.713 -14.547 11.726 1.00 87.75 97 GLU A C 1
ATOM 732 O O . GLU A 1 97 ? -2.539 -14.795 11.955 1.00 87.75 97 GLU A O 1
ATOM 737 N N . ALA A 1 98 ? -4.602 -14.471 12.720 1.00 88.06 98 ALA A N 1
ATOM 738 C CA . ALA A 1 98 ? -4.241 -14.447 14.139 1.00 88.06 98 ALA A CA 1
ATOM 739 C C . ALA A 1 98 ? -3.148 -13.403 14.450 1.00 88.06 98 ALA A C 1
ATOM 741 O O . ALA A 1 98 ? -2.145 -13.707 15.098 1.00 88.06 98 ALA A O 1
ATOM 742 N N . VAL A 1 99 ? -3.311 -12.184 13.922 1.00 88.62 99 VAL A N 1
ATOM 743 C CA . VAL A 1 99 ? -2.400 -11.058 14.175 1.00 88.62 99 VAL A CA 1
ATOM 744 C C . VAL A 1 99 ? -3.177 -9.887 14.759 1.00 88.62 99 VAL A C 1
ATOM 746 O O . VAL A 1 99 ? -4.240 -9.529 14.260 1.00 88.62 99 VAL A O 1
ATOM 749 N N . GLU A 1 100 ? -2.625 -9.276 15.801 1.00 91.69 100 GLU A N 1
ATOM 750 C CA . GLU A 1 100 ? -3.179 -8.076 16.425 1.00 91.69 100 GLU A CA 1
ATOM 751 C C . GLU A 1 100 ? -2.937 -6.816 15.579 1.00 91.69 100 GLU A C 1
ATOM 753 O O . GLU A 1 100 ? -2.056 -6.768 14.709 1.00 91.69 100 GLU A O 1
ATOM 758 N N . SER A 1 101 ? -3.705 -5.764 15.872 1.00 93.69 101 SER A N 1
ATOM 759 C CA . SER A 1 101 ? -3.467 -4.432 15.309 1.00 93.69 101 SER A CA 1
ATOM 760 C C . SER A 1 101 ? -2.055 -3.969 15.659 1.00 93.69 101 SER A C 1
ATOM 762 O O . SER A 1 101 ? -1.647 -4.001 16.822 1.00 93.69 101 SER A O 1
ATOM 764 N N . ARG A 1 102 ? -1.312 -3.488 14.663 1.00 94.25 102 ARG A N 1
ATOM 765 C CA . ARG A 1 102 ? 0.099 -3.115 14.831 1.00 94.25 102 ARG A CA 1
ATOM 766 C C . ARG A 1 102 ? 0.509 -1.997 13.894 1.00 94.25 102 ARG A C 1
ATOM 768 O O . ARG A 1 102 ? -0.135 -1.748 12.878 1.00 94.25 102 ARG A O 1
ATOM 775 N N . GLN A 1 103 ? 1.603 -1.333 14.242 1.00 95.00 103 GLN A N 1
ATOM 776 C CA . GLN A 1 103 ? 2.238 -0.351 13.380 1.00 95.00 103 GLN A CA 1
ATOM 777 C C . GLN A 1 103 ? 3.476 -0.962 12.724 1.00 95.00 103 GLN A C 1
ATOM 779 O O . GLN A 1 103 ? 4.343 -1.492 13.412 1.00 95.00 103 GLN A O 1
ATOM 784 N N . GLU A 1 104 ? 3.557 -0.834 11.406 1.00 95.75 104 GLU A N 1
ATOM 785 C CA . GLU A 1 104 ? 4.696 -1.235 10.586 1.00 95.75 104 GLU A CA 1
ATOM 786 C C . GLU A 1 104 ? 5.349 -0.008 9.949 1.00 95.75 104 GLU A C 1
ATOM 788 O O . GLU A 1 104 ? 4.720 1.038 9.784 1.00 95.75 104 GLU A O 1
ATOM 793 N N . LEU A 1 105 ? 6.622 -0.121 9.570 1.00 95.81 105 LEU A N 1
ATOM 794 C CA . LEU A 1 105 ? 7.368 0.996 8.990 1.00 95.81 105 LEU A CA 1
ATOM 795 C C . LEU A 1 105 ? 7.631 0.787 7.501 1.00 95.81 105 LEU A C 1
ATOM 797 O O . LEU A 1 105 ? 8.321 -0.157 7.114 1.00 95.81 105 LEU A O 1
ATOM 801 N N . VAL A 1 106 ? 7.197 1.750 6.689 1.00 96.44 106 VAL A N 1
ATOM 802 C CA . VAL A 1 106 ? 7.682 1.923 5.316 1.00 96.44 106 VAL A CA 1
ATOM 803 C C . VAL A 1 106 ? 8.828 2.918 5.363 1.00 96.44 106 VAL A C 1
ATOM 805 O O . VAL A 1 106 ? 8.633 4.106 5.607 1.00 96.44 106 VAL A O 1
ATOM 808 N N . LYS A 1 107 ? 10.047 2.427 5.168 1.00 94.25 107 LYS A N 1
ATOM 809 C CA . LYS A 1 107 ? 11.267 3.235 5.141 1.00 94.25 107 LYS A CA 1
ATOM 810 C C . LYS A 1 107 ? 11.592 3.586 3.702 1.00 94.25 107 LYS A C 1
ATOM 812 O O . LYS A 1 107 ? 11.328 2.789 2.806 1.00 94.25 107 LYS A O 1
ATOM 817 N N . TRP A 1 108 ? 12.203 4.740 3.484 1.00 90.94 108 TRP A N 1
ATOM 818 C CA . TRP A 1 108 ? 12.705 5.100 2.171 1.00 90.94 108 TRP A CA 1
ATOM 819 C C . TRP A 1 108 ? 14.078 5.753 2.246 1.00 90.94 108 TRP A C 1
ATOM 821 O O . TRP A 1 108 ? 14.512 6.244 3.289 1.00 90.94 108 TRP A O 1
ATOM 831 N N . GLN A 1 109 ? 14.807 5.682 1.140 1.00 86.00 109 GLN A N 1
ATOM 832 C CA . GLN A 1 109 ? 16.109 6.313 0.992 1.00 86.00 109 GLN A CA 1
ATOM 833 C C . GLN A 1 109 ? 16.395 6.586 -0.476 1.00 86.00 109 GLN A C 1
ATOM 835 O O . GLN A 1 109 ? 15.993 5.820 -1.353 1.00 86.00 109 GLN A O 1
ATOM 840 N N . THR A 1 110 ? 17.182 7.625 -0.722 1.00 81.62 110 THR A N 1
ATOM 841 C CA . THR A 1 110 ? 17.738 7.906 -2.043 1.00 81.62 110 THR A CA 1
ATOM 842 C C . THR A 1 110 ? 19.195 7.470 -2.060 1.00 81.62 110 THR A C 1
ATOM 844 O O . THR A 1 110 ? 20.037 8.070 -1.396 1.00 81.62 110 THR A O 1
ATOM 847 N N . VAL A 1 111 ? 19.510 6.426 -2.827 1.00 72.94 111 VAL A N 1
ATOM 848 C CA . VAL A 1 111 ? 20.884 5.934 -3.024 1.00 72.94 111 VAL A CA 1
ATOM 849 C C . VAL A 1 111 ? 21.256 6.136 -4.484 1.00 72.94 111 VAL A C 1
ATOM 851 O O . VAL A 1 111 ? 20.571 5.645 -5.378 1.00 72.94 111 VAL A O 1
ATOM 854 N N . SER A 1 112 ? 22.336 6.876 -4.745 1.00 76.38 112 SER A N 1
ATOM 855 C CA . SER A 1 112 ? 22.819 7.156 -6.107 1.00 76.38 112 SER A CA 1
ATOM 856 C C . SER A 1 112 ? 21.728 7.705 -7.041 1.00 76.38 112 SER A C 1
ATOM 858 O O . SER A 1 112 ? 21.583 7.246 -8.173 1.00 76.38 112 SER A O 1
ATOM 860 N N . LYS A 1 113 ? 20.939 8.676 -6.550 1.00 76.81 113 LYS A N 1
ATOM 861 C CA . LYS A 1 113 ? 19.778 9.283 -7.241 1.00 76.81 113 LYS A CA 1
ATOM 862 C C . LYS A 1 113 ? 18.623 8.317 -7.551 1.00 76.81 113 LYS A C 1
ATOM 864 O O . LYS A 1 113 ? 17.726 8.675 -8.305 1.00 76.81 113 LYS A O 1
ATOM 869 N N . LYS A 1 114 ? 18.632 7.107 -6.989 1.00 78.62 114 LYS A N 1
ATOM 870 C CA . LYS A 1 114 ? 17.527 6.152 -7.090 1.00 78.62 114 LYS A CA 1
ATOM 871 C C . LYS A 1 114 ? 16.835 6.044 -5.744 1.00 78.62 114 LYS A C 1
ATOM 873 O O . LYS A 1 114 ? 17.459 5.679 -4.746 1.00 78.62 114 LYS A O 1
ATOM 878 N N . GLU A 1 115 ? 15.554 6.359 -5.731 1.00 87.00 115 GLU A N 1
ATOM 879 C CA . GLU A 1 115 ? 14.703 6.153 -4.570 1.00 87.00 115 GLU A CA 1
ATOM 880 C C . GLU A 1 115 ? 14.375 4.670 -4.402 1.00 87.00 115 GLU A C 1
ATOM 882 O O . GLU A 1 115 ? 14.145 3.943 -5.373 1.00 87.00 115 GLU A O 1
ATOM 887 N N . ARG A 1 116 ? 14.377 4.221 -3.150 1.00 90.75 116 ARG A N 1
ATOM 888 C CA . ARG A 1 116 ? 13.934 2.889 -2.746 1.00 90.75 116 ARG A CA 1
ATOM 889 C C . ARG A 1 116 ? 13.046 3.022 -1.531 1.00 90.75 116 ARG A C 1
ATOM 891 O O . ARG A 1 116 ? 13.422 3.713 -0.585 1.00 90.75 116 ARG A O 1
ATOM 898 N N . TYR A 1 117 ? 11.931 2.305 -1.539 1.00 94.56 117 TYR A N 1
ATOM 899 C CA . TYR A 1 117 ? 11.044 2.166 -0.389 1.00 94.56 117 TYR A CA 1
ATOM 900 C C . TYR A 1 117 ? 11.042 0.702 0.030 1.00 94.56 117 TYR A C 1
ATOM 902 O O . TYR A 1 117 ? 11.077 -0.178 -0.825 1.00 94.56 117 TYR A O 1
ATOM 910 N N . TRP A 1 118 ? 11.032 0.412 1.324 1.00 95.94 118 TRP A N 1
ATOM 911 C CA . TRP A 1 118 ? 10.980 -0.963 1.808 1.00 95.94 118 TRP A CA 1
ATOM 912 C C . TRP A 1 118 ? 10.287 -1.072 3.155 1.00 95.94 118 TRP A C 1
ATOM 914 O O . TRP A 1 118 ? 10.269 -0.133 3.953 1.00 95.94 118 TRP A O 1
ATOM 924 N N . PHE A 1 119 ? 9.773 -2.261 3.423 1.00 96.81 119 PHE A N 1
ATOM 925 C CA . PHE A 1 119 ? 9.194 -2.632 4.705 1.00 96.81 119 PHE A CA 1
ATOM 926 C C . PHE A 1 119 ? 9.511 -4.094 5.020 1.00 96.81 119 PHE A C 1
ATOM 928 O O . PHE A 1 119 ? 9.879 -4.871 4.136 1.00 96.81 119 PHE A O 1
ATOM 935 N N . GLY A 1 120 ? 9.423 -4.444 6.299 1.00 96.06 120 GLY A N 1
ATOM 936 C CA . GLY A 1 120 ? 9.385 -5.829 6.756 1.00 96.06 120 GLY A CA 1
ATOM 937 C C . GLY A 1 120 ? 7.954 -6.175 7.141 1.00 96.06 120 GLY A C 1
ATOM 938 O O . GLY A 1 120 ? 7.245 -5.304 7.638 1.00 96.06 120 GLY A O 1
ATOM 939 N N . LEU A 1 121 ? 7.524 -7.404 6.881 1.00 95.38 121 LEU A N 1
ATOM 940 C CA . LEU A 1 121 ? 6.219 -7.886 7.321 1.00 95.38 121 LEU A CA 1
ATOM 941 C C . LEU A 1 121 ? 6.271 -9.391 7.572 1.00 95.38 121 LEU A C 1
ATOM 943 O O . LEU A 1 121 ? 6.812 -10.143 6.756 1.00 95.38 121 LEU A O 1
ATOM 947 N N . GLU A 1 122 ? 5.707 -9.839 8.689 1.00 93.44 122 GLU A N 1
ATOM 948 C CA . GLU A 1 122 ? 5.412 -11.256 8.877 1.00 93.44 122 GLU A CA 1
ATOM 949 C C . GLU A 1 122 ? 4.257 -11.660 7.964 1.00 93.44 122 GLU A C 1
ATOM 951 O O . GLU A 1 122 ? 3.159 -11.111 8.044 1.00 93.44 122 GLU A O 1
ATOM 956 N N . VAL A 1 123 ? 4.525 -12.615 7.080 1.00 92.38 123 VAL A N 1
ATOM 957 C CA . VAL A 1 123 ? 3.595 -13.088 6.048 1.00 92.38 123 VAL A CA 1
ATOM 958 C C . VAL A 1 123 ? 3.526 -14.608 6.075 1.00 92.38 123 VAL A C 1
ATOM 960 O O . VAL A 1 123 ? 4.458 -15.262 6.551 1.00 92.38 123 VAL A O 1
ATOM 963 N N . GLY A 1 124 ? 2.440 -15.172 5.554 1.00 86.81 124 GLY A N 1
ATOM 964 C CA . GLY A 1 124 ? 2.168 -16.608 5.601 1.00 86.81 124 GLY A CA 1
ATOM 965 C C . GLY A 1 124 ? 1.251 -17.023 6.753 1.00 86.81 124 GLY A C 1
ATOM 966 O O . GLY A 1 124 ? 0.894 -16.232 7.636 1.00 86.81 124 GLY A O 1
ATOM 967 N N . HIS A 1 125 ? 0.877 -18.303 6.734 1.00 82.94 125 HIS A N 1
ATOM 968 C CA . HIS A 1 125 ? -0.098 -18.902 7.645 1.00 82.94 125 HIS A CA 1
ATOM 969 C C . HIS A 1 125 ? 0.529 -20.015 8.490 1.00 82.94 125 HIS A C 1
ATOM 971 O O . HIS A 1 125 ? 1.330 -20.815 7.998 1.00 82.94 125 HIS A O 1
ATOM 977 N N . GLY A 1 126 ? 0.131 -20.090 9.763 1.00 83.19 126 GLY A N 1
ATOM 978 C CA . GLY A 1 126 ? 0.577 -21.134 10.687 1.00 83.19 126 GLY A CA 1
ATOM 979 C C . GLY A 1 126 ? 2.103 -21.254 10.745 1.00 83.19 126 GLY A C 1
ATOM 980 O O . GLY A 1 126 ? 2.808 -20.260 10.894 1.00 83.19 126 GLY A O 1
ATOM 981 N N . ALA A 1 127 ? 2.616 -22.476 10.583 1.00 81.19 127 ALA A N 1
ATOM 982 C CA . ALA A 1 127 ? 4.048 -22.777 10.655 1.00 81.19 127 ALA A CA 1
ATOM 983 C C . ALA A 1 127 ? 4.896 -22.159 9.523 1.00 81.19 127 ALA A C 1
ATOM 985 O O . ALA A 1 127 ? 6.116 -22.124 9.639 1.00 81.19 127 ALA A O 1
ATOM 986 N N . GLN A 1 128 ? 4.277 -21.681 8.437 1.00 80.69 128 GLN A N 1
ATOM 987 C CA . GLN A 1 128 ? 4.979 -21.025 7.323 1.00 80.69 128 GLN A CA 1
ATOM 988 C C . GLN A 1 128 ? 5.111 -19.509 7.513 1.00 80.69 128 GLN A C 1
ATOM 990 O O . GLN A 1 128 ? 5.672 -18.827 6.650 1.00 80.69 128 GLN A O 1
ATOM 995 N N . ARG A 1 129 ? 4.589 -18.964 8.622 1.00 87.06 129 ARG A N 1
ATOM 996 C CA . ARG A 1 129 ? 4.704 -17.540 8.921 1.00 87.06 129 ARG A CA 1
ATOM 997 C C . ARG A 1 129 ? 6.159 -17.163 9.158 1.00 87.06 129 ARG A C 1
ATOM 999 O O . ARG A 1 129 ? 6.831 -17.740 10.008 1.00 87.06 129 ARG A O 1
ATOM 1006 N N . ARG A 1 130 ? 6.632 -16.167 8.416 1.00 89.88 130 ARG A N 1
ATOM 1007 C CA . ARG A 1 130 ? 8.002 -15.662 8.533 1.00 89.88 130 ARG A CA 1
ATOM 1008 C C . ARG A 1 130 ? 8.082 -14.198 8.130 1.00 89.88 130 ARG A C 1
ATOM 1010 O O . ARG A 1 130 ? 7.379 -13.747 7.220 1.00 89.88 130 ARG A O 1
ATOM 1017 N N . LEU A 1 131 ? 8.984 -13.474 8.780 1.00 92.94 131 LEU A N 1
ATOM 1018 C CA . LEU A 1 131 ? 9.329 -12.114 8.398 1.00 92.94 131 LEU A CA 1
ATOM 1019 C C . LEU A 1 131 ? 9.937 -12.118 6.990 1.00 92.94 131 LEU A C 1
ATOM 1021 O O . LEU A 1 131 ? 10.918 -12.810 6.733 1.00 92.94 131 LEU A O 1
ATOM 1025 N N . ASN A 1 132 ? 9.350 -11.360 6.070 1.00 93.44 132 ASN A N 1
ATOM 1026 C CA . ASN A 1 132 ? 9.929 -11.086 4.756 1.00 93.44 132 ASN A CA 1
ATOM 1027 C C . ASN A 1 132 ? 10.202 -9.594 4.635 1.00 93.44 132 ASN A C 1
ATOM 1029 O O . ASN A 1 132 ? 9.485 -8.770 5.210 1.00 93.44 132 ASN A O 1
ATOM 1033 N N . ARG A 1 133 ? 11.218 -9.246 3.850 1.00 94.88 133 ARG A N 1
ATOM 1034 C CA . ARG A 1 133 ? 11.473 -7.868 3.455 1.00 94.88 133 ARG A CA 1
ATOM 1035 C C . ARG A 1 133 ? 10.938 -7.645 2.046 1.00 94.88 133 ARG A C 1
ATOM 1037 O O . ARG A 1 133 ? 11.090 -8.481 1.168 1.00 94.88 133 ARG A O 1
ATOM 1044 N N . PHE A 1 134 ? 10.349 -6.487 1.809 1.00 96.38 134 PHE A N 1
ATOM 1045 C CA . PHE A 1 134 ? 9.841 -6.113 0.496 1.00 96.38 134 PHE A CA 1
ATOM 1046 C C . PHE A 1 134 ? 10.426 -4.772 0.088 1.00 96.38 134 PHE A C 1
ATOM 1048 O O . PHE A 1 134 ? 10.512 -3.870 0.921 1.00 96.38 134 PHE A O 1
ATOM 1055 N N . GLU A 1 135 ? 10.856 -4.638 -1.165 1.00 96.00 135 GLU A N 1
ATOM 1056 C CA . GLU A 1 135 ? 11.467 -3.414 -1.688 1.00 96.00 135 GLU A CA 1
ATOM 1057 C C . GLU A 1 135 ? 10.767 -2.953 -2.966 1.00 96.00 135 GLU A C 1
ATOM 1059 O O . GLU A 1 135 ? 10.750 -3.661 -3.972 1.00 96.00 135 GLU A O 1
ATOM 1064 N N . TRP A 1 136 ? 10.226 -1.737 -2.935 1.00 95.81 136 TRP A N 1
ATOM 1065 C CA . TRP A 1 136 ? 9.783 -1.023 -4.119 1.00 95.81 136 TRP A CA 1
ATOM 1066 C C . TRP A 1 136 ? 10.987 -0.485 -4.882 1.00 95.81 136 TRP A C 1
ATOM 1068 O O . TRP A 1 136 ? 11.809 0.273 -4.353 1.00 95.81 136 TRP A O 1
ATOM 1078 N N . ARG A 1 137 ? 11.058 -0.858 -6.156 1.00 92.62 137 ARG A N 1
ATOM 1079 C CA . ARG A 1 137 ? 12.096 -0.442 -7.093 1.00 92.62 137 ARG A CA 1
ATOM 1080 C C . ARG A 1 137 ? 11.455 0.214 -8.296 1.00 92.62 137 ARG A C 1
ATOM 1082 O O . ARG A 1 137 ? 10.502 -0.319 -8.860 1.00 92.62 137 ARG A O 1
ATOM 1089 N N . HIS A 1 138 ? 12.026 1.332 -8.719 1.00 90.25 138 HIS A N 1
ATOM 1090 C CA . HIS A 1 138 ? 11.623 1.976 -9.958 1.00 90.25 138 HIS A CA 1
ATOM 1091 C C . HIS A 1 138 ? 11.826 1.018 -11.141 1.00 90.25 138 HIS A C 1
ATOM 1093 O O . HIS A 1 138 ? 12.893 0.407 -11.277 1.00 90.25 138 HIS A O 1
ATOM 1099 N N . SER A 1 139 ? 10.819 0.891 -12.000 1.00 88.00 139 SER A N 1
ATOM 1100 C CA . SER A 1 139 ? 10.843 0.020 -13.171 1.00 88.00 139 SER A CA 1
ATOM 1101 C C . SER A 1 139 ? 10.302 0.726 -14.413 1.00 88.00 139 SER A C 1
ATOM 1103 O O . SER A 1 139 ? 9.494 1.648 -14.349 1.00 88.00 139 SER A O 1
ATOM 1105 N N . HIS A 1 140 ? 10.797 0.277 -15.560 1.00 85.06 140 HIS A N 1
ATOM 1106 C CA . HIS A 1 140 ? 10.316 0.608 -16.902 1.00 85.06 140 HIS A CA 1
ATOM 1107 C C . HIS A 1 140 ? 10.141 -0.665 -17.743 1.00 85.06 140 HIS A C 1
ATOM 1109 O O . HIS A 1 140 ? 10.127 -0.589 -18.977 1.00 85.06 140 HIS A O 1
ATOM 1115 N N . GLY A 1 141 ? 10.112 -1.828 -17.083 1.00 82.00 141 GLY A N 1
ATOM 1116 C CA . GLY A 1 141 ? 10.003 -3.141 -17.705 1.00 82.00 141 GLY A CA 1
ATOM 1117 C C . GLY A 1 141 ? 8.582 -3.465 -18.168 1.00 82.00 141 GLY A C 1
ATOM 1118 O O . GLY A 1 141 ? 7.653 -2.669 -17.988 1.00 82.00 141 GLY A O 1
ATOM 1119 N N . ALA A 1 142 ? 8.431 -4.621 -18.815 1.00 79.25 142 ALA A N 1
ATOM 1120 C CA . ALA A 1 142 ? 7.155 -5.086 -19.357 1.00 79.25 142 ALA A CA 1
ATOM 1121 C C . ALA A 1 142 ? 6.076 -5.191 -18.268 1.00 79.25 142 ALA A C 1
ATOM 1123 O O . ALA A 1 142 ? 4.935 -4.806 -18.516 1.00 79.25 142 ALA A O 1
ATOM 1124 N N . GLU A 1 143 ? 6.476 -5.562 -17.048 1.00 78.75 143 GLU A N 1
ATOM 1125 C CA . GLU A 1 143 ? 5.604 -5.724 -15.884 1.00 78.75 143 GLU A CA 1
ATOM 1126 C C . GLU A 1 143 ? 4.885 -4.434 -15.460 1.00 78.75 143 GLU A C 1
ATOM 1128 O O . GLU A 1 143 ? 3.855 -4.503 -14.806 1.00 78.75 143 GLU A O 1
ATOM 1133 N N . VAL A 1 144 ? 5.419 -3.258 -15.818 1.00 77.38 144 VAL A N 1
ATOM 1134 C CA . VAL A 1 144 ? 4.771 -1.956 -15.575 1.00 77.38 144 VAL A CA 1
ATOM 1135 C C . VAL A 1 144 ? 4.039 -1.467 -16.824 1.00 77.38 144 VAL A C 1
ATOM 1137 O O . VAL A 1 144 ? 2.948 -0.909 -16.738 1.00 77.38 144 VAL A O 1
ATOM 1140 N N . ARG A 1 145 ? 4.630 -1.675 -18.008 1.00 79.31 145 ARG A N 1
ATOM 1141 C CA . ARG A 1 145 ? 4.055 -1.217 -19.285 1.00 79.31 145 ARG A CA 1
ATOM 1142 C C . ARG A 1 145 ? 2.731 -1.904 -19.614 1.00 79.31 145 ARG A C 1
ATOM 1144 O O . ARG A 1 145 ? 1.912 -1.312 -20.314 1.00 79.31 145 ARG A O 1
ATOM 1151 N N . SER A 1 146 ? 2.529 -3.130 -19.133 1.00 75.81 146 SER A N 1
ATOM 1152 C CA . SER A 1 146 ? 1.300 -3.897 -19.338 1.00 75.81 146 SER A CA 1
ATOM 1153 C C . SER A 1 146 ? 0.079 -3.301 -18.626 1.00 75.81 146 SER A C 1
ATOM 1155 O O . SER A 1 146 ? -1.035 -3.533 -19.084 1.00 75.81 146 SER A O 1
ATOM 1157 N N . LEU A 1 147 ? 0.255 -2.457 -17.596 1.00 77.62 147 LEU A N 1
ATOM 1158 C CA . LEU A 1 147 ? -0.848 -1.797 -16.875 1.00 77.62 147 LEU A CA 1
ATOM 1159 C C . LEU A 1 147 ? -1.524 -0.671 -17.686 1.00 77.62 147 LEU A C 1
ATOM 1161 O O . LEU A 1 147 ? -2.360 0.058 -17.165 1.00 77.62 147 LEU A O 1
ATOM 1165 N N . GLY A 1 148 ? -1.151 -0.469 -18.956 1.00 59.47 148 GLY A N 1
ATOM 1166 C CA . GLY A 1 148 ? -1.800 0.501 -19.850 1.00 59.47 148 GLY A CA 1
ATOM 1167 C C . GLY A 1 148 ? -1.620 1.977 -19.459 1.00 59.47 148 GLY A C 1
ATOM 1168 O O . GLY A 1 148 ? -2.228 2.849 -20.078 1.00 59.47 148 GLY A O 1
ATOM 1169 N N . GLY A 1 149 ? -0.792 2.258 -18.446 1.00 66.44 149 GLY A N 1
ATOM 1170 C CA . GLY A 1 149 ? -0.503 3.589 -17.915 1.00 66.44 149 GLY A CA 1
ATOM 1171 C C . GLY A 1 149 ? 0.851 4.142 -18.370 1.00 66.44 149 GLY A C 1
ATOM 1172 O O . GLY A 1 149 ? 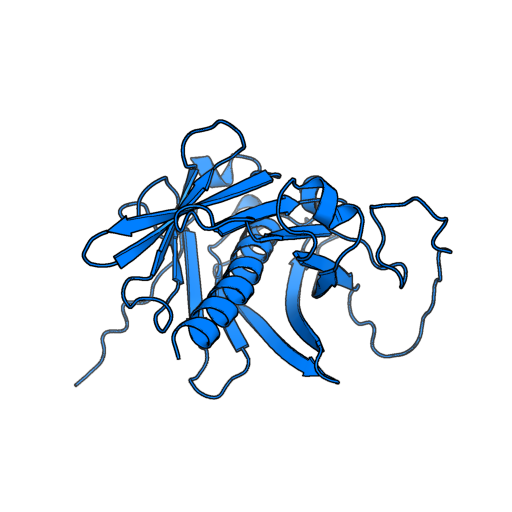1.151 4.234 -19.564 1.00 66.44 149 GLY A O 1
ATOM 1173 N N . SER A 1 150 ? 1.659 4.583 -17.406 1.00 70.44 150 SER A N 1
ATOM 1174 C CA . SER A 1 150 ? 2.994 5.146 -17.633 1.00 70.44 150 SER A CA 1
ATOM 1175 C C . SER A 1 150 ? 4.012 4.127 -18.145 1.00 70.44 150 SER A C 1
ATOM 1177 O O . SER A 1 150 ? 3.971 2.942 -17.834 1.00 70.44 150 SER A O 1
ATOM 1179 N N . LYS A 1 151 ? 4.995 4.619 -18.918 1.00 77.44 151 LYS A N 1
ATOM 1180 C CA . LYS A 1 151 ? 6.202 3.847 -19.281 1.00 77.44 151 LYS A CA 1
ATOM 1181 C C . LYS A 1 151 ? 7.098 3.565 -18.067 1.00 77.44 151 LYS A C 1
ATOM 1183 O O . LYS A 1 151 ? 8.069 2.818 -18.193 1.00 77.44 151 LYS A O 1
ATOM 1188 N N . TRP A 1 152 ? 6.795 4.203 -16.941 1.00 84.31 152 TRP A N 1
ATOM 1189 C CA . TRP A 1 152 ? 7.536 4.182 -15.693 1.00 84.31 152 TRP A CA 1
ATOM 1190 C C . TRP A 1 152 ? 6.596 3.865 -14.540 1.00 84.31 152 TRP A C 1
ATOM 1192 O O . TRP A 1 152 ? 5.429 4.246 -14.555 1.00 84.31 152 TRP A O 1
ATOM 1202 N N . GLY A 1 153 ? 7.125 3.202 -13.529 1.00 91.06 153 GLY A N 1
ATOM 1203 C CA . GLY A 1 153 ? 6.375 2.849 -12.342 1.00 91.06 153 GLY A CA 1
ATOM 1204 C C . GLY A 1 153 ? 7.275 2.142 -11.353 1.00 91.06 153 GLY A C 1
ATOM 1205 O O . GLY A 1 153 ? 8.496 2.323 -11.347 1.00 91.06 153 GLY A O 1
ATOM 1206 N N . TRP A 1 154 ? 6.672 1.313 -10.524 1.00 94.19 154 TRP A N 1
ATOM 1207 C CA . TRP A 1 154 ? 7.328 0.662 -9.412 1.00 94.19 154 TRP A CA 1
ATOM 1208 C C . TRP A 1 154 ? 6.968 -0.813 -9.383 1.00 94.19 154 TRP A C 1
ATOM 1210 O O . TRP A 1 154 ? 5.851 -1.205 -9.709 1.00 94.19 154 TRP A O 1
ATOM 1220 N N . LYS A 1 155 ? 7.921 -1.633 -8.956 1.00 95.31 155 LYS A N 1
ATOM 1221 C CA . LYS A 1 155 ? 7.694 -3.042 -8.651 1.00 95.31 155 LYS A CA 1
ATOM 1222 C C . LYS A 1 155 ? 8.110 -3.346 -7.229 1.00 95.31 155 LYS A C 1
ATOM 1224 O O . LYS A 1 155 ? 9.151 -2.864 -6.784 1.00 95.31 155 LYS A O 1
ATOM 1229 N N . LEU A 1 156 ? 7.308 -4.138 -6.538 1.00 97.06 156 LEU A N 1
ATOM 1230 C CA . LEU A 1 156 ? 7.584 -4.619 -5.199 1.00 97.06 156 LEU A CA 1
ATOM 1231 C C . LEU A 1 156 ? 8.246 -5.983 -5.308 1.00 97.06 156 LEU A C 1
ATOM 1233 O O . LEU A 1 156 ? 7.641 -6.931 -5.803 1.00 97.06 156 LEU A O 1
ATOM 1237 N N . VAL A 1 157 ? 9.489 -6.068 -4.854 1.00 95.75 157 VAL A N 1
ATOM 1238 C CA . VAL A 1 157 ? 10.281 -7.297 -4.885 1.00 95.75 157 VAL A CA 1
ATOM 1239 C C . VAL A 1 157 ? 10.319 -7.907 -3.492 1.00 95.75 157 VAL A C 1
ATOM 1241 O O . VAL A 1 157 ? 10.620 -7.206 -2.523 1.00 95.75 157 VAL A O 1
ATOM 1244 N N . ARG A 1 158 ? 10.044 -9.207 -3.391 1.00 94.50 158 ARG A N 1
ATOM 1245 C CA . ARG A 1 158 ? 10.203 -9.990 -2.164 1.00 94.50 158 ARG A CA 1
ATOM 1246 C C . ARG A 1 158 ? 11.669 -10.378 -1.990 1.00 94.50 158 ARG A C 1
ATOM 1248 O O . ARG A 1 158 ? 12.253 -11.079 -2.811 1.00 94.50 158 ARG A O 1
ATOM 1255 N N . LEU A 1 159 ? 12.255 -9.918 -0.896 1.00 88.75 159 LEU A N 1
ATOM 1256 C CA . LEU A 1 159 ? 13.596 -10.241 -0.426 1.00 88.75 159 LEU A CA 1
ATOM 1257 C C . LEU A 1 159 ? 13.379 -11.117 0.819 1.00 88.75 159 LEU A C 1
ATOM 1259 O O . LEU A 1 159 ? 12.672 -10.699 1.732 1.00 88.75 159 LEU A O 1
ATOM 1263 N N . GLY A 1 160 ? 13.871 -12.357 0.840 1.00 76.38 160 GLY A N 1
ATOM 1264 C CA . GLY A 1 160 ? 13.595 -13.307 1.933 1.00 76.38 160 GLY A CA 1
ATOM 1265 C C . GLY A 1 160 ? 13.947 -12.794 3.344 1.00 76.38 160 GLY A C 1
ATOM 1266 O O . GLY A 1 160 ? 14.408 -11.667 3.527 1.00 76.38 160 GLY A O 1
ATOM 1267 N N . ALA A 1 161 ? 13.730 -13.630 4.365 1.00 62.22 161 ALA A N 1
ATOM 1268 C CA . ALA A 1 161 ? 14.169 -13.334 5.730 1.00 62.22 161 ALA A CA 1
ATOM 1269 C C . ALA A 1 161 ? 15.699 -13.154 5.731 1.00 62.22 161 ALA A C 1
ATOM 1271 O O . ALA A 1 161 ? 16.423 -14.121 5.529 1.00 62.22 161 ALA A O 1
ATOM 1272 N N . ASP A 1 162 ? 16.164 -11.914 5.868 1.00 48.06 162 ASP A N 1
ATOM 1273 C CA . ASP A 1 162 ? 17.571 -11.517 5.925 1.00 48.06 162 ASP A CA 1
ATOM 1274 C C . ASP A 1 162 ? 18.481 -12.042 4.802 1.00 48.06 162 ASP A C 1
ATOM 1276 O O . ASP A 1 162 ? 19.326 -12.906 5.010 1.00 48.06 162 ASP A O 1
ATOM 1280 N N . SER A 1 163 ? 18.477 -11.380 3.644 1.00 40.94 163 SER A N 1
ATOM 1281 C CA . SER A 1 163 ? 19.743 -11.198 2.918 1.00 40.94 163 SER A CA 1
ATOM 1282 C C . SER A 1 163 ? 20.553 -10.072 3.577 1.00 40.94 163 SER A C 1
ATOM 1284 O O . SER A 1 163 ? 20.754 -8.985 3.030 1.00 40.94 163 SER A O 1
ATOM 1286 N N . GLY A 1 164 ? 21.037 -10.356 4.793 1.00 36.78 164 GLY A N 1
ATOM 1287 C CA . GLY A 1 164 ? 22.411 -9.984 5.121 1.00 36.78 164 GLY A CA 1
ATOM 1288 C C . GLY A 1 164 ? 23.314 -10.620 4.064 1.00 36.78 164 GLY A C 1
ATOM 1289 O O . GLY A 1 164 ? 22.967 -11.660 3.514 1.00 36.78 164 GLY A O 1
ATOM 1290 N N . ALA A 1 165 ? 24.386 -9.938 3.681 1.00 42.94 165 ALA A N 1
ATOM 1291 C CA . ALA A 1 165 ? 25.262 -10.354 2.592 1.00 42.94 165 ALA A CA 1
ATOM 1292 C C . ALA A 1 165 ? 25.529 -11.878 2.556 1.00 42.94 165 ALA A C 1
ATOM 1294 O O . ALA A 1 165 ? 25.766 -12.480 3.597 1.00 42.94 165 ALA A O 1
ATOM 1295 N N . GLU A 1 166 ? 25.571 -12.417 1.331 1.00 35.59 166 GLU A N 1
ATOM 1296 C CA . GLU A 1 166 ? 25.997 -13.771 0.927 1.00 35.59 166 GLU A CA 1
ATOM 1297 C C . GLU A 1 166 ? 24.892 -14.829 0.740 1.00 35.59 166 GLU A C 1
ATOM 1299 O O . GLU A 1 166 ? 24.236 -15.280 1.671 1.00 35.59 166 GLU A O 1
ATOM 1304 N N . GLY A 1 167 ? 24.720 -15.251 -0.522 1.00 31.41 167 GLY A N 1
ATOM 1305 C CA . GLY A 1 167 ? 23.831 -16.349 -0.915 1.00 31.41 167 GLY A CA 1
ATOM 1306 C C . GLY A 1 167 ? 23.134 -16.139 -2.260 1.00 31.41 167 GLY A C 1
ATOM 1307 O O . GLY A 1 167 ? 21.910 -16.178 -2.332 1.00 31.41 167 GLY A O 1
ATOM 1308 N N . LEU A 1 168 ? 23.895 -15.887 -3.331 1.00 39.12 168 LEU A N 1
ATOM 1309 C CA . LEU A 1 168 ? 23.388 -15.920 -4.707 1.00 39.12 168 LEU A CA 1
ATOM 1310 C C . LEU A 1 168 ? 22.983 -17.359 -5.064 1.00 39.12 168 LEU A C 1
ATOM 1312 O O . LEU A 1 168 ? 23.806 -18.133 -5.539 1.00 39.12 168 LEU A O 1
ATOM 1316 N N . ASN A 1 169 ? 21.709 -17.702 -4.892 1.00 32.59 169 ASN A N 1
ATOM 1317 C CA . ASN A 1 169 ? 21.070 -18.663 -5.786 1.00 32.59 169 ASN A CA 1
ATOM 1318 C C . ASN A 1 169 ? 20.492 -17.863 -6.952 1.00 32.59 169 ASN A C 1
ATOM 1320 O O . ASN A 1 169 ? 19.308 -17.533 -6.986 1.00 32.59 169 ASN A O 1
ATOM 1324 N N . THR A 1 170 ? 21.373 -17.500 -7.884 1.00 35.12 170 THR A N 1
ATOM 1325 C CA . THR A 1 170 ? 21.001 -17.046 -9.224 1.00 35.12 170 THR A CA 1
ATOM 1326 C C . THR A 1 170 ? 20.233 -18.164 -9.907 1.00 35.12 170 THR A C 1
ATOM 1328 O O . THR A 1 170 ? 20.823 -19.070 -10.488 1.00 35.12 170 THR A O 1
ATOM 1331 N N . VAL A 1 171 ? 18.908 -18.102 -9.836 1.00 40.12 171 VAL A N 1
ATOM 1332 C CA . VAL A 1 171 ? 18.093 -18.668 -10.905 1.00 40.12 171 VAL A CA 1
ATOM 1333 C C . VAL A 1 171 ? 18.281 -17.701 -12.064 1.00 40.12 171 VAL A C 1
ATOM 1335 O O . VAL A 1 171 ? 17.920 -16.528 -11.952 1.00 40.12 171 VAL A O 1
ATOM 1338 N N . GLU A 1 172 ? 18.979 -18.145 -13.107 1.00 33.50 172 GLU A N 1
ATOM 1339 C CA . GLU A 1 172 ? 19.257 -17.317 -14.275 1.00 33.50 172 GLU A CA 1
ATOM 1340 C C . GLU A 1 172 ? 17.945 -16.726 -14.795 1.00 33.50 172 GLU A C 1
ATOM 1342 O O . GLU A 1 172 ? 16.976 -17.445 -15.049 1.00 33.50 172 GLU A O 1
ATOM 1347 N N . ALA A 1 173 ? 17.903 -15.398 -14.907 1.00 38.44 173 ALA A N 1
ATOM 1348 C CA . ALA A 1 173 ? 16.809 -14.698 -15.548 1.00 38.44 173 ALA A CA 1
ATOM 1349 C C . ALA A 1 173 ? 16.807 -15.093 -17.030 1.00 38.44 173 ALA A C 1
ATOM 1351 O O . ALA A 1 173 ? 17.492 -14.484 -17.848 1.00 38.44 173 ALA A O 1
ATOM 1352 N N . THR A 1 174 ? 16.058 -16.135 -17.380 1.00 35.84 174 THR A N 1
ATOM 1353 C CA . THR A 1 174 ? 15.696 -16.390 -18.771 1.00 35.84 174 THR A CA 1
ATOM 1354 C C . THR A 1 174 ? 14.874 -15.204 -19.255 1.00 35.84 174 THR A C 1
ATOM 1356 O O . THR A 1 174 ? 13.870 -14.850 -18.625 1.00 35.84 174 THR A O 1
ATOM 1359 N N . GLU A 1 175 ? 15.314 -14.579 -20.349 1.00 37.69 175 GLU A N 1
ATOM 1360 C CA . GLU A 1 175 ? 14.573 -13.525 -21.039 1.00 37.69 175 GLU A CA 1
ATOM 1361 C C . GLU A 1 175 ? 13.113 -13.969 -21.224 1.00 37.69 175 GLU A C 1
ATOM 1363 O O . GLU A 1 175 ? 12.834 -14.936 -21.928 1.00 37.69 175 GLU A O 1
ATOM 1368 N N . GLY A 1 176 ? 12.185 -13.297 -20.532 1.00 44.16 176 GLY A N 1
ATOM 1369 C CA . GLY A 1 176 ? 10.746 -13.552 -20.645 1.00 44.16 176 GLY A CA 1
ATOM 1370 C C . GLY A 1 176 ? 10.007 -13.951 -19.365 1.00 44.16 176 GLY A C 1
ATOM 1371 O O . GLY A 1 176 ? 8.787 -14.067 -19.421 1.00 44.16 176 GLY A O 1
ATOM 1372 N N . ASN A 1 177 ? 10.666 -14.129 -18.211 1.00 50.97 177 ASN A N 1
ATOM 1373 C CA . ASN A 1 177 ? 9.931 -14.379 -16.961 1.00 50.97 177 ASN A CA 1
ATOM 1374 C C . ASN A 1 177 ? 9.549 -13.063 -16.253 1.00 50.97 177 ASN A C 1
ATOM 1376 O O . ASN A 1 177 ? 10.286 -12.561 -15.405 1.00 50.97 177 ASN A O 1
ATOM 1380 N N . GLU A 1 178 ? 8.387 -12.506 -16.606 1.00 59.81 178 GLU A N 1
ATOM 1381 C CA . GLU A 1 178 ? 7.838 -11.252 -16.048 1.00 59.81 178 GLU A CA 1
ATOM 1382 C C . GLU A 1 178 ? 7.610 -11.290 -14.522 1.00 59.81 178 GLU A C 1
ATOM 1384 O O . GLU A 1 178 ? 7.418 -10.247 -13.898 1.00 59.81 178 GLU A O 1
ATOM 1389 N N . ALA A 1 179 ? 7.665 -12.475 -13.904 1.00 65.75 179 ALA A N 1
ATOM 1390 C CA . ALA A 1 179 ? 7.490 -12.668 -12.466 1.00 65.75 179 ALA A CA 1
ATOM 1391 C C . ALA A 1 179 ? 8.769 -12.431 -11.635 1.00 65.75 179 ALA A C 1
ATOM 1393 O O . ALA A 1 179 ? 8.699 -12.407 -10.404 1.00 65.75 179 ALA A O 1
ATOM 1394 N N . LEU A 1 180 ? 9.937 -12.261 -12.270 1.00 74.50 180 LEU A N 1
ATOM 1395 C CA . LEU A 1 180 ? 11.221 -12.089 -11.584 1.00 74.50 180 LEU A CA 1
ATOM 1396 C C . LEU A 1 180 ? 11.845 -10.717 -11.864 1.00 74.50 180 LEU A C 1
ATOM 1398 O O . LEU A 1 180 ? 11.819 -10.178 -12.970 1.00 74.50 180 LEU A O 1
ATOM 1402 N N . ALA A 1 181 ? 12.455 -10.139 -10.837 1.00 71.81 181 ALA A N 1
ATOM 1403 C CA . ALA A 1 181 ? 13.317 -8.979 -10.960 1.00 71.81 181 ALA A CA 1
ATOM 1404 C C . ALA A 1 181 ? 14.662 -9.374 -11.589 1.00 71.81 181 ALA A C 1
ATOM 1406 O O . ALA A 1 181 ? 15.044 -10.540 -11.620 1.00 71.81 181 ALA A O 1
ATOM 1407 N N . SER A 1 182 ? 15.420 -8.382 -12.063 1.00 73.25 182 SER A N 1
ATOM 1408 C CA . SER A 1 182 ? 16.711 -8.607 -12.730 1.00 73.25 182 SER A CA 1
ATOM 1409 C C . SER A 1 182 ? 17.756 -9.307 -11.852 1.00 73.25 182 SER A C 1
ATOM 1411 O O . SER A 1 182 ? 18.716 -9.854 -12.374 1.00 73.25 182 SER A O 1
ATOM 1413 N N . ASP A 1 183 ? 17.602 -9.254 -10.528 1.00 74.31 183 ASP A N 1
ATOM 1414 C CA . ASP A 1 183 ? 18.438 -9.945 -9.540 1.00 74.31 183 ASP A CA 1
ATOM 1415 C C . ASP A 1 183 ? 17.830 -11.277 -9.059 1.00 74.31 183 ASP A C 1
ATOM 1417 O O . ASP A 1 183 ? 18.273 -11.823 -8.053 1.00 74.31 183 ASP A O 1
ATOM 1421 N N . GLY A 1 184 ? 16.807 -11.792 -9.748 1.00 78.50 184 GLY A N 1
ATOM 1422 C CA . GLY A 1 184 ? 16.133 -13.052 -9.423 1.00 78.50 184 GLY A CA 1
ATOM 1423 C C . GLY A 1 184 ? 15.113 -12.959 -8.284 1.00 78.50 184 GLY A C 1
ATOM 1424 O O . GLY A 1 184 ? 14.486 -13.961 -7.951 1.00 78.50 184 GLY A O 1
ATOM 1425 N N . GLY A 1 185 ? 14.915 -11.778 -7.688 1.00 86.12 185 GLY A N 1
ATOM 1426 C CA . GLY A 1 185 ? 13.897 -11.578 -6.656 1.00 86.12 185 GLY A CA 1
ATOM 1427 C C . GLY A 1 185 ? 12.482 -11.646 -7.233 1.00 86.12 185 GLY A C 1
ATOM 1428 O O . GLY A 1 185 ? 12.202 -11.043 -8.264 1.00 86.12 185 GLY A O 1
ATOM 1429 N N . GLU A 1 186 ? 11.572 -12.343 -6.563 1.00 93.31 186 GLU A N 1
ATOM 1430 C CA . GLU A 1 186 ? 10.174 -12.441 -6.988 1.00 93.31 186 GLU A CA 1
ATOM 1431 C C . GLU A 1 186 ? 9.482 -11.069 -6.961 1.00 93.31 186 GLU A C 1
ATOM 1433 O O . GLU A 1 186 ? 9.562 -10.343 -5.965 1.00 93.31 186 GLU A O 1
ATOM 1438 N N . ILE A 1 187 ? 8.775 -10.723 -8.039 1.00 94.50 187 ILE A N 1
ATOM 1439 C CA . ILE A 1 187 ? 7.910 -9.543 -8.091 1.00 94.50 187 ILE A CA 1
ATOM 1440 C C . ILE A 1 187 ? 6.541 -9.936 -7.543 1.00 94.50 187 ILE A C 1
ATOM 1442 O O . ILE A 1 187 ? 5.904 -10.856 -8.048 1.00 94.50 187 ILE A O 1
ATOM 1446 N N . VAL A 1 188 ? 6.091 -9.219 -6.514 1.00 96.31 188 VAL A N 1
ATOM 1447 C CA . VAL A 1 188 ? 4.845 -9.522 -5.789 1.00 96.31 188 VAL A CA 1
ATOM 1448 C C . VAL A 1 188 ? 3.775 -8.440 -5.923 1.00 96.31 188 VAL A C 1
ATOM 1450 O O . VAL A 1 188 ? 2.608 -8.668 -5.614 1.00 96.31 188 VAL A O 1
ATOM 1453 N N . ALA A 1 189 ? 4.156 -7.254 -6.397 1.00 97.12 189 ALA A N 1
ATOM 1454 C CA . ALA A 1 189 ? 3.220 -6.210 -6.788 1.00 97.12 189 ALA A CA 1
ATOM 1455 C C . ALA A 1 189 ? 3.856 -5.256 -7.803 1.00 97.12 189 ALA A C 1
ATOM 1457 O O . ALA A 1 189 ? 5.081 -5.134 -7.881 1.00 97.12 189 ALA A O 1
ATOM 1458 N N . VAL A 1 190 ? 3.019 -4.538 -8.538 1.00 96.19 190 VAL A N 1
ATOM 1459 C CA . VAL A 1 190 ? 3.412 -3.487 -9.475 1.00 96.19 190 VAL A CA 1
ATOM 1460 C C . VAL A 1 190 ? 2.476 -2.292 -9.342 1.00 96.19 190 VAL A C 1
ATOM 1462 O O . VAL A 1 190 ? 1.293 -2.431 -9.039 1.00 96.19 190 VAL A O 1
ATOM 1465 N N . TRP A 1 191 ? 3.033 -1.105 -9.543 1.00 94.38 191 TRP A N 1
ATOM 1466 C CA . TRP A 1 191 ? 2.326 0.167 -9.517 1.00 94.38 191 TRP A CA 1
ATOM 1467 C C . TRP A 1 191 ? 2.741 0.987 -10.732 1.00 94.38 191 TRP A C 1
ATOM 1469 O O . TRP A 1 191 ? 3.933 1.218 -10.945 1.00 94.38 191 TRP A O 1
ATOM 1479 N N . ALA A 1 192 ? 1.772 1.445 -11.514 1.00 91.19 192 ALA A N 1
ATOM 1480 C CA . ALA A 1 192 ? 2.002 2.354 -12.626 1.00 91.19 192 ALA A CA 1
ATOM 1481 C C . ALA A 1 192 ? 1.210 3.639 -12.400 1.00 91.19 192 ALA A C 1
ATOM 1483 O O . ALA A 1 192 ? -0.006 3.598 -12.211 1.00 91.19 192 ALA A O 1
ATOM 1484 N N . ASP A 1 193 ? 1.887 4.783 -12.469 1.00 83.50 193 ASP A N 1
ATOM 1485 C CA . ASP A 1 193 ? 1.195 6.067 -12.449 1.00 83.50 193 ASP A CA 1
ATOM 1486 C C . ASP A 1 193 ? 0.326 6.206 -13.707 1.00 83.50 193 ASP A C 1
ATOM 1488 O O . ASP A 1 193 ? 0.677 5.735 -14.801 1.00 83.50 193 ASP A O 1
ATOM 1492 N N . ALA A 1 194 ? -0.819 6.868 -13.565 1.00 77.62 194 ALA A N 1
ATOM 1493 C CA . ALA A 1 194 ? -1.673 7.165 -14.702 1.00 77.62 194 ALA A CA 1
ATOM 1494 C C . ALA A 1 194 ? -0.960 8.123 -15.672 1.00 77.62 194 ALA A C 1
ATOM 1496 O O . ALA A 1 194 ? -0.292 9.075 -15.266 1.00 77.62 194 ALA A O 1
ATOM 1497 N N . THR A 1 195 ? -1.123 7.901 -16.976 1.00 63.66 195 THR A N 1
ATOM 1498 C CA . THR A 1 195 ? -0.647 8.824 -18.013 1.00 63.66 195 THR A CA 1
ATOM 1499 C C . THR A 1 195 ? -1.718 9.836 -18.393 1.00 63.66 195 THR A C 1
ATOM 1501 O O . THR A 1 195 ? -2.873 9.486 -18.628 1.00 63.66 195 THR A O 1
ATOM 1504 N N . GLY A 1 196 ? -1.317 11.103 -18.520 1.00 53.88 196 GLY A N 1
ATOM 1505 C CA . GLY A 1 196 ? -2.149 12.169 -19.085 1.00 53.88 196 GLY A CA 1
ATOM 1506 C C . GLY A 1 196 ? -2.525 13.287 -18.108 1.00 53.88 196 GLY A C 1
ATOM 1507 O O . GLY A 1 196 ? -2.243 13.236 -16.918 1.00 53.88 196 GLY A O 1
ATOM 1508 N N . LEU A 1 197 ? -3.155 14.336 -18.649 1.00 40.66 197 LEU A N 1
ATOM 1509 C CA . LEU A 1 197 ? -3.491 15.590 -17.952 1.00 40.66 197 LEU A CA 1
ATOM 1510 C C . LEU A 1 197 ? -4.762 15.513 -17.083 1.00 40.66 197 LEU A C 1
ATOM 1512 O O . LEU A 1 197 ? -5.134 16.499 -16.445 1.00 40.66 197 LEU A O 1
ATOM 1516 N N . THR A 1 198 ? -5.468 14.381 -17.059 1.00 52.31 198 THR A N 1
ATOM 1517 C CA . THR A 1 198 ? -6.668 14.236 -16.227 1.00 52.31 198 THR A CA 1
ATOM 1518 C C . THR A 1 198 ? -6.266 13.969 -14.782 1.00 52.31 198 THR A C 1
ATOM 1520 O O . THR A 1 198 ? -5.970 12.836 -14.413 1.00 52.31 198 THR A O 1
ATOM 1523 N N . LEU A 1 199 ? -6.326 15.020 -13.960 1.00 54.69 199 LEU A N 1
ATOM 1524 C CA . LEU A 1 199 ? -6.058 15.040 -12.511 1.00 54.69 199 LEU A CA 1
ATOM 1525 C C . LEU A 1 199 ? -6.886 14.045 -11.670 1.00 54.69 199 LEU A C 1
ATOM 1527 O O .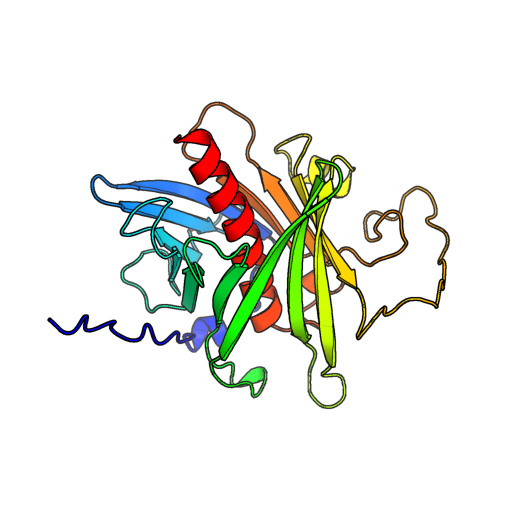 LEU A 1 199 ? -6.733 14.015 -10.451 1.00 54.69 199 LEU A O 1
ATOM 1531 N N . THR A 1 200 ? -7.797 13.293 -12.287 1.00 73.38 200 THR A N 1
ATOM 1532 C CA . THR A 1 200 ? -8.704 12.354 -11.622 1.00 73.38 200 THR A CA 1
ATOM 1533 C C . THR A 1 200 ? -8.189 10.922 -11.600 1.00 73.38 200 THR A C 1
ATOM 1535 O O . THR A 1 200 ? -8.714 10.143 -10.820 1.00 73.38 200 THR A O 1
ATOM 1538 N N . ARG A 1 201 ? -7.179 10.539 -12.394 1.00 81.75 201 ARG A N 1
ATOM 1539 C CA . ARG A 1 201 ? -6.576 9.194 -12.320 1.00 81.75 201 ARG A CA 1
ATOM 1540 C C . ARG A 1 201 ? -5.208 9.280 -11.658 1.00 81.75 201 ARG A C 1
ATOM 1542 O O . ARG A 1 201 ? -4.378 10.074 -12.085 1.00 81.75 201 ARG A O 1
ATOM 1549 N N . VAL A 1 202 ? -4.990 8.467 -10.631 1.00 86.69 202 VAL A N 1
ATOM 1550 C CA . VAL A 1 202 ? -3.719 8.395 -9.895 1.00 86.69 202 VAL A CA 1
ATOM 1551 C C . VAL A 1 202 ? -2.812 7.347 -10.517 1.00 86.69 202 VAL A C 1
ATOM 1553 O O . VAL A 1 202 ? -1.672 7.639 -10.860 1.00 86.69 202 VAL A O 1
ATOM 1556 N N . GLY A 1 203 ? -3.335 6.140 -10.703 1.00 90.62 203 GLY A N 1
ATOM 1557 C CA . GLY A 1 203 ? -2.562 5.016 -11.202 1.00 90.62 203 GLY A CA 1
ATOM 1558 C C . GLY A 1 203 ? -3.294 3.698 -11.043 1.00 90.62 203 GLY A C 1
ATOM 1559 O O . GLY A 1 203 ? -4.472 3.660 -10.674 1.00 90.62 203 GLY A O 1
ATOM 1560 N N . GLU A 1 204 ? -2.582 2.626 -11.345 1.00 93.19 204 GLU A N 1
ATOM 1561 C CA . GLU A 1 204 ? -3.081 1.262 -11.286 1.00 93.19 204 GLU A CA 1
ATOM 1562 C C . GLU A 1 204 ? -2.093 0.380 -10.519 1.00 93.19 204 GLU A C 1
ATOM 1564 O O . GLU A 1 204 ? -0.879 0.438 -10.729 1.00 93.19 204 GLU A O 1
ATOM 1569 N N . PHE A 1 205 ? -2.629 -0.407 -9.592 1.00 95.12 205 PHE A N 1
ATOM 1570 C CA . PHE A 1 205 ? -1.902 -1.314 -8.715 1.00 95.12 205 PHE A CA 1
ATOM 1571 C C . PHE A 1 205 ? -2.302 -2.751 -9.022 1.00 95.12 205 PHE A C 1
ATOM 1573 O O . PHE A 1 205 ? -3.497 -3.051 -9.060 1.00 95.12 205 PHE A O 1
ATOM 1580 N N . HIS A 1 206 ? -1.331 -3.642 -9.207 1.00 96.31 206 HIS A N 1
ATOM 1581 C CA . HIS A 1 206 ? -1.585 -5.077 -9.336 1.00 96.31 206 HIS A CA 1
ATOM 1582 C C . HIS A 1 206 ? -0.752 -5.857 -8.323 1.00 96.31 206 HIS A C 1
ATOM 1584 O O . HIS A 1 206 ? 0.448 -5.624 -8.184 1.00 96.31 206 HIS A O 1
ATOM 1590 N N . LEU A 1 207 ? -1.372 -6.829 -7.666 1.00 96.75 207 LEU A N 1
ATOM 1591 C CA . LEU A 1 207 ? -0.686 -7.946 -7.033 1.00 96.75 207 LEU A CA 1
ATOM 1592 C C . LEU A 1 207 ? -0.315 -8.960 -8.115 1.00 96.75 207 LEU A C 1
ATOM 1594 O O . LEU A 1 207 ? -1.123 -9.275 -8.986 1.00 96.75 207 LEU A O 1
ATOM 1598 N N . VAL A 1 208 ? 0.902 -9.487 -8.040 1.00 95.31 208 VAL A N 1
ATOM 1599 C CA . VAL A 1 208 ? 1.435 -10.499 -8.967 1.00 95.31 208 VAL A CA 1
ATOM 1600 C C . VAL A 1 208 ? 2.222 -11.548 -8.177 1.00 95.31 208 VAL A C 1
ATOM 1602 O O . VAL A 1 208 ? 2.428 -11.380 -6.974 1.00 95.31 208 VAL A O 1
ATOM 1605 N N . GLY A 1 209 ? 2.619 -12.654 -8.811 1.00 92.56 209 GLY A N 1
ATOM 1606 C CA . GLY A 1 209 ? 3.346 -13.736 -8.133 1.00 92.56 209 GLY A CA 1
ATOM 1607 C C . GLY A 1 209 ? 2.626 -14.217 -6.865 1.00 92.56 209 GLY A C 1
ATOM 1608 O O . GLY A 1 209 ? 1.394 -14.276 -6.823 1.00 92.56 209 GLY A O 1
ATOM 1609 N N . SER A 1 210 ? 3.381 -14.492 -5.802 1.00 93.06 210 SER A N 1
ATOM 1610 C CA . SER A 1 210 ? 2.849 -14.844 -4.478 1.00 93.06 210 SER A CA 1
ATOM 1611 C C . SER A 1 210 ? 1.902 -13.794 -3.898 1.00 93.06 210 SER A C 1
ATOM 1613 O O . SER A 1 210 ? 0.958 -14.155 -3.193 1.00 93.06 210 SER A O 1
ATOM 1615 N N . GLY A 1 211 ? 2.068 -12.516 -4.249 1.00 93.56 211 GLY A N 1
ATOM 1616 C CA . GLY A 1 211 ? 1.152 -11.452 -3.846 1.00 93.56 211 GLY A CA 1
ATOM 1617 C C . GLY A 1 211 ? -0.277 -11.660 -4.351 1.00 93.56 211 GLY A C 1
ATOM 1618 O O . GLY A 1 211 ? -1.218 -11.338 -3.632 1.00 93.56 211 GLY A O 1
ATOM 1619 N N . ALA A 1 212 ? -0.458 -12.237 -5.544 1.00 94.56 212 ALA A N 1
ATOM 1620 C CA . ALA A 1 212 ? -1.780 -12.480 -6.136 1.00 94.56 212 ALA A CA 1
ATOM 1621 C C . ALA A 1 212 ? -2.458 -13.763 -5.628 1.00 94.56 212 ALA A C 1
ATOM 1623 O O . ALA A 1 212 ? -3.675 -13.900 -5.721 1.00 94.56 212 ALA A O 1
ATOM 1624 N N . THR A 1 213 ? -1.686 -14.714 -5.097 1.00 91.06 213 THR A N 1
ATOM 1625 C CA . THR A 1 213 ? -2.210 -16.025 -4.661 1.00 91.06 213 THR A CA 1
ATOM 1626 C C . THR A 1 213 ? -2.890 -15.994 -3.291 1.00 91.06 213 THR A C 1
ATOM 1628 O O . THR A 1 213 ? -3.586 -16.938 -2.926 1.00 91.06 213 THR A O 1
ATOM 1631 N N . GLY A 1 214 ? -2.662 -14.932 -2.513 1.00 87.88 214 GLY A N 1
ATOM 1632 C CA . GLY A 1 214 ? -3.108 -14.824 -1.126 1.00 87.88 214 GLY A CA 1
ATOM 1633 C C . GLY A 1 214 ? -2.173 -15.479 -0.103 1.00 87.88 214 GLY A C 1
ATOM 1634 O O . GLY A 1 214 ? -2.402 -15.303 1.089 1.00 87.88 214 GLY A O 1
ATOM 1635 N N . GLU A 1 215 ? -1.092 -16.160 -0.517 1.00 91.50 215 GLU A N 1
ATOM 1636 C CA . GLU A 1 215 ? -0.170 -16.831 0.421 1.00 91.50 215 GLU A CA 1
ATOM 1637 C C . GLU A 1 215 ? 0.506 -15.873 1.414 1.00 91.50 215 GLU A C 1
ATOM 1639 O O . GLU A 1 215 ? 0.906 -16.277 2.505 1.00 91.50 215 GLU A O 1
ATOM 1644 N N . LEU A 1 216 ? 0.657 -14.601 1.029 1.00 92.94 216 LEU A N 1
ATOM 1645 C CA . LEU A 1 216 ? 1.284 -13.573 1.857 1.00 92.94 21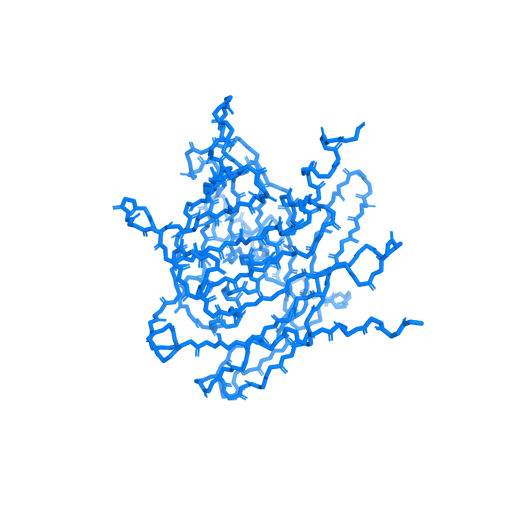6 LEU A CA 1
ATOM 1646 C C . LEU A 1 216 ? 0.311 -12.962 2.872 1.00 92.94 216 LEU A C 1
ATOM 1648 O O . LEU A 1 216 ? 0.754 -12.281 3.798 1.00 92.94 216 LEU A O 1
ATOM 1652 N N . GLY A 1 217 ? -0.982 -13.249 2.726 1.00 92.88 217 GLY A N 1
ATOM 1653 C CA . GLY A 1 217 ? -2.034 -12.784 3.612 1.00 92.88 217 GLY A CA 1
ATOM 1654 C C . GLY A 1 217 ? -2.621 -11.415 3.248 1.00 92.88 217 GLY A C 1
ATOM 1655 O O . GLY A 1 217 ? -2.057 -10.634 2.479 1.00 92.88 217 GLY A O 1
ATOM 1656 N N . GLN A 1 218 ? -3.783 -11.110 3.824 1.00 92.88 218 GLN A N 1
ATOM 1657 C CA . GLN A 1 218 ? -4.513 -9.860 3.601 1.00 92.88 218 GLN A CA 1
ATOM 1658 C C . GLN A 1 218 ? -3.784 -8.654 4.209 1.00 92.88 218 GLN A C 1
ATOM 1660 O O . GLN A 1 218 ? -3.802 -7.568 3.621 1.00 92.88 218 GLN A O 1
ATOM 1665 N N . SER A 1 219 ? -3.081 -8.847 5.335 1.00 94.88 219 SER A N 1
ATOM 1666 C CA . SER A 1 219 ? -2.212 -7.811 5.916 1.00 94.88 219 SER A CA 1
ATOM 1667 C C . SER A 1 219 ? -1.143 -7.356 4.920 1.00 94.88 219 SER A C 1
ATOM 1669 O O . SER A 1 219 ? -0.849 -6.164 4.831 1.00 94.88 219 SER A O 1
ATOM 1671 N N . PHE A 1 220 ? -0.573 -8.293 4.151 1.00 96.81 220 PHE A N 1
ATOM 1672 C CA . PHE A 1 220 ? 0.400 -7.975 3.109 1.00 96.81 220 PHE A CA 1
ATOM 1673 C C . PHE A 1 220 ? -0.227 -7.160 1.983 1.00 96.81 220 PHE A C 1
ATOM 1675 O O . PHE A 1 220 ? 0.330 -6.127 1.618 1.00 96.81 220 PHE A O 1
ATOM 1682 N N . SER A 1 221 ? -1.380 -7.580 1.457 1.00 96.94 221 SER A N 1
ATOM 1683 C CA . SER A 1 221 ? -2.051 -6.862 0.369 1.00 96.94 221 SER A CA 1
ATOM 1684 C C . SER A 1 221 ? -2.364 -5.414 0.758 1.00 96.94 221 SER A C 1
ATOM 1686 O O . SER A 1 221 ? -2.042 -4.490 0.011 1.00 96.94 221 SER A O 1
ATOM 1688 N N . LEU A 1 222 ? -2.895 -5.200 1.966 1.00 97.12 222 LEU A N 1
ATOM 1689 C CA . LEU A 1 222 ? -3.172 -3.862 2.491 1.00 97.12 222 LEU A CA 1
ATOM 1690 C C . LEU A 1 222 ? -1.889 -3.041 2.691 1.00 97.12 222 LEU A C 1
ATOM 1692 O O . LEU A 1 222 ? -1.845 -1.872 2.313 1.00 97.12 222 LEU A O 1
ATOM 1696 N N . MET A 1 223 ? -0.823 -3.647 3.223 1.00 97.94 223 MET A N 1
ATOM 1697 C CA . MET A 1 223 ? 0.485 -2.997 3.377 1.00 97.94 223 MET A CA 1
ATOM 1698 C C . MET A 1 223 ? 1.122 -2.632 2.027 1.00 97.94 223 MET A C 1
ATOM 1700 O O . MET A 1 223 ? 1.731 -1.569 1.886 1.00 97.94 223 MET A O 1
ATOM 1704 N N . ALA A 1 224 ? 0.974 -3.481 1.009 1.00 98.25 224 ALA A N 1
ATOM 1705 C CA . ALA A 1 224 ? 1.480 -3.232 -0.335 1.00 98.25 224 ALA A CA 1
ATOM 1706 C C . ALA A 1 224 ? 0.776 -2.023 -0.975 1.00 98.25 224 ALA A C 1
ATOM 1708 O O . ALA A 1 224 ? 1.457 -1.126 -1.473 1.00 98.25 224 ALA A O 1
ATOM 1709 N N . VAL A 1 225 ? -0.555 -1.935 -0.870 1.00 97.88 225 VAL A N 1
ATOM 1710 C CA . VAL A 1 225 ? -1.319 -0.763 -1.336 1.00 97.88 225 VAL A CA 1
ATOM 1711 C C . VAL A 1 225 ? -0.987 0.486 -0.511 1.00 97.88 225 VAL A C 1
ATOM 1713 O O . VAL A 1 225 ? -0.759 1.561 -1.063 1.00 97.88 225 VAL A O 1
ATOM 1716 N N . ALA A 1 226 ? -0.901 0.371 0.817 1.00 98.06 226 ALA A N 1
ATOM 1717 C CA . ALA A 1 226 ? -0.553 1.506 1.669 1.00 98.06 226 ALA A CA 1
ATOM 1718 C C . ALA A 1 226 ? 0.833 2.068 1.332 1.00 98.06 226 ALA A C 1
ATOM 1720 O O . ALA A 1 226 ? 0.996 3.277 1.177 1.00 98.06 226 ALA A O 1
ATOM 1721 N N . SER A 1 227 ? 1.821 1.188 1.158 1.00 97.62 227 SER A N 1
ATOM 1722 C CA . SER A 1 227 ? 3.191 1.577 0.825 1.00 97.62 227 SER A CA 1
ATOM 1723 C C . SER A 1 227 ? 3.340 2.129 -0.595 1.00 97.62 227 SER A C 1
ATOM 1725 O O . SER A 1 227 ? 4.144 3.043 -0.771 1.00 97.62 227 SER A O 1
ATOM 1727 N N . CYS A 1 228 ? 2.567 1.666 -1.588 1.00 95.44 228 CYS A N 1
ATOM 1728 C CA . CYS A 1 228 ? 2.586 2.290 -2.917 1.00 95.44 228 CYS A CA 1
ATOM 1729 C C . CYS A 1 228 ? 1.986 3.705 -2.877 1.00 95.44 228 CYS A C 1
ATOM 1731 O O . CYS A 1 228 ? 2.551 4.632 -3.457 1.00 95.44 228 CYS A O 1
ATOM 1733 N N . LEU A 1 229 ? 0.917 3.919 -2.103 1.00 95.62 229 LEU A N 1
ATOM 1734 C CA . LEU A 1 229 ? 0.344 5.252 -1.931 1.00 95.62 229 LEU A CA 1
ATOM 1735 C C . LEU A 1 229 ? 1.243 6.183 -1.106 1.00 95.62 229 LEU A C 1
ATOM 1737 O O . LEU A 1 229 ? 1.191 7.392 -1.315 1.00 95.62 229 LEU A O 1
ATOM 1741 N N . CYS A 1 230 ? 2.132 5.664 -0.248 1.00 94.81 230 CYS A N 1
ATOM 1742 C CA . CYS A 1 230 ? 3.206 6.470 0.349 1.00 94.81 230 CYS A CA 1
ATOM 1743 C C . CYS A 1 230 ? 4.163 7.033 -0.713 1.00 94.81 230 CYS A C 1
ATOM 1745 O O . CYS A 1 230 ? 4.594 8.179 -0.597 1.00 94.81 230 CYS A O 1
ATOM 1747 N N . ILE A 1 231 ? 4.494 6.250 -1.747 1.00 93.38 231 ILE A N 1
ATOM 1748 C CA . ILE A 1 231 ? 5.344 6.704 -2.860 1.00 93.38 231 ILE A CA 1
ATOM 1749 C C . ILE A 1 231 ? 4.635 7.827 -3.615 1.00 93.38 231 ILE A C 1
ATOM 1751 O O . ILE A 1 231 ? 5.199 8.909 -3.783 1.00 93.38 231 ILE A O 1
ATOM 1755 N N . TRP A 1 232 ? 3.373 7.603 -3.993 1.00 91.19 232 TRP A N 1
ATOM 1756 C CA . TRP A 1 232 ? 2.550 8.625 -4.638 1.00 91.19 232 TRP A CA 1
ATOM 1757 C C . TRP A 1 232 ? 2.443 9.900 -3.784 1.00 91.19 232 TRP A C 1
ATOM 1759 O O . TRP A 1 232 ? 2.624 11.005 -4.295 1.00 91.19 232 TRP A O 1
ATOM 1769 N N . LEU A 1 233 ? 2.227 9.767 -2.472 1.00 89.88 233 LEU A N 1
ATOM 1770 C CA . LEU A 1 233 ? 2.161 10.894 -1.543 1.00 89.88 233 LEU A CA 1
ATOM 1771 C C . LEU A 1 233 ? 3.460 11.712 -1.544 1.00 89.88 233 LEU A C 1
ATOM 1773 O O . LEU A 1 233 ? 3.405 12.941 -1.618 1.00 89.88 233 LEU A O 1
ATOM 1777 N N . THR A 1 234 ? 4.621 11.051 -1.508 1.00 89.00 234 THR A N 1
ATOM 1778 C CA . THR A 1 234 ? 5.928 11.720 -1.613 1.00 89.00 234 THR A CA 1
ATOM 1779 C C . THR A 1 234 ? 6.070 12.461 -2.941 1.00 89.00 234 THR A C 1
ATOM 1781 O O . THR A 1 234 ? 6.468 13.626 -2.943 1.00 89.00 234 THR A O 1
ATOM 1784 N N . MET A 1 235 ? 5.678 11.842 -4.060 1.00 86.62 235 MET A N 1
ATOM 1785 C CA . MET A 1 235 ? 5.704 12.489 -5.378 1.00 86.62 235 MET A CA 1
ATOM 1786 C C . MET A 1 235 ? 4.814 13.740 -5.415 1.00 86.62 235 MET A C 1
ATOM 1788 O O . MET A 1 235 ? 5.232 14.788 -5.910 1.00 86.62 235 MET A O 1
ATOM 1792 N N . MET A 1 236 ? 3.608 13.674 -4.842 1.00 86.12 236 MET A N 1
ATOM 1793 C CA . MET A 1 236 ? 2.702 14.825 -4.770 1.00 86.12 236 MET A CA 1
ATOM 1794 C C . MET A 1 236 ? 3.248 15.951 -3.888 1.00 86.12 236 MET A C 1
ATOM 1796 O O . MET A 1 236 ? 3.106 17.121 -4.247 1.00 86.12 236 MET A O 1
ATOM 1800 N N . ARG A 1 237 ? 3.901 15.625 -2.763 1.00 86.44 237 ARG A N 1
ATOM 1801 C CA . ARG A 1 237 ? 4.553 16.620 -1.892 1.00 86.44 237 ARG A CA 1
ATOM 1802 C C . ARG A 1 237 ? 5.628 17.401 -2.644 1.00 86.44 237 ARG A C 1
ATOM 1804 O O . ARG A 1 237 ? 5.622 18.624 -2.566 1.00 86.44 237 ARG A O 1
ATOM 1811 N N . VAL A 1 238 ? 6.480 16.709 -3.404 1.00 82.38 238 VAL A N 1
ATOM 1812 C CA . VAL A 1 238 ? 7.548 17.330 -4.210 1.00 82.38 238 VAL A CA 1
ATOM 1813 C C . VAL A 1 238 ? 6.979 18.201 -5.332 1.00 82.38 238 VAL A C 1
ATOM 1815 O O . VAL A 1 238 ? 7.475 19.295 -5.564 1.00 82.38 238 VAL A O 1
ATOM 1818 N N . ASN A 1 239 ? 5.915 17.758 -6.007 1.00 78.12 239 ASN A N 1
ATOM 1819 C CA . ASN A 1 239 ? 5.310 18.518 -7.109 1.00 78.12 239 ASN A CA 1
ATOM 1820 C C . ASN A 1 239 ? 4.511 19.757 -6.659 1.00 78.12 239 ASN A C 1
ATOM 1822 O O . ASN A 1 239 ? 4.140 20.574 -7.500 1.00 78.12 239 ASN A O 1
ATOM 1826 N N . THR A 1 240 ? 4.188 19.874 -5.366 1.00 71.81 240 THR A N 1
ATOM 1827 C CA . THR A 1 240 ? 3.385 20.986 -4.816 1.00 71.81 240 THR A CA 1
ATOM 1828 C C . THR A 1 240 ? 4.250 22.068 -4.147 1.00 71.81 240 THR A C 1
ATOM 1830 O O . THR A 1 240 ? 3.723 23.110 -3.759 1.00 71.81 240 THR A O 1
ATOM 1833 N N . THR A 1 241 ? 5.556 21.830 -3.996 1.00 56.62 241 THR A N 1
ATOM 1834 C CA . THR A 1 241 ? 6.558 22.802 -3.514 1.00 56.62 241 THR A CA 1
ATOM 1835 C C . THR A 1 241 ? 7.244 23.521 -4.659 1.00 56.62 241 THR A C 1
ATOM 1837 O O . THR A 1 241 ? 7.431 24.750 -4.530 1.00 56.62 241 THR A O 1
#

pLDDT: mean 83.12, std 17.43, range [31.41, 98.25]

Secondary structure (DSSP, 8-state):
-------------HHHHHSPPPSEEEEEEEE-SS-EEEEEE-TTS-EEEEEEETTGGGS-EEEESSSSTTSPEEEEEEES-TT-SEEEEEEPPBTTTTB--EEEEEEEEEETTEEEEEEEEEESSGGG-EEEEEEEEEE-SHHHHTTSS-S-EEEEEEE-TT--S---------TT-TTB-TTSPEEEEEEEEPPSS-TTEEEEEEE-THHHHTTT-HHHHHHHHHHHHHHHHHHHHHHT-

Sequence (241 aa):
MGNADSKITPEISAQTAERPFPTTLKVAIEKSMTKIVCLLSEPDSEPLYAVSLPQGFWGPMIFHDGPTDKHPVLAAVRDESKMANKFGVTLPASPKEAVESRQELVKWQTVSKKERYWFGLEVGHGAQRRLNRFEWRHSHGAEVRSLGGSKWGWKLVRLGADSGAEGLNTVEATEGNEALASDGGEIVAVWADATGLTLTRVGEFHLVGSGATGELGQSFSLMAVASCLCIWLTMMRVNTT

Organism: NCBI:txid1576542